Protein AF-A0A4E0RUC5-F1 (afdb_monomer)

Foldseek 3Di:
DDDDDDDPDQDQDQDPPVDDDDFRKGWGDDCPDPAATEIEHEFQDLVVLVVVVVCCVVVVHVFYAYELAAPVSLVVCQVRHPGHHQEYEYADWLQANVVVRCVVCVVVNHAYEHPPLVVDPPAVVVCVVVVADSLLRGLLLQVVVRHHYDDDDPDPVVVVRNVPNPPDHDDPVRSVCSNPVHNSDDPPQVVVCPPPPRRRPVDPD

InterPro domains:
  IPR018170 Aldo/keto reductase, conserved site [PS00062] (52-69)
  IPR018170 Aldo/keto reductase, conserved site [PS00063] (150-165)
  IPR020471 Aldo-keto reductase [PR00069] (52-69)
  IPR020471 Aldo-keto reductase [PR00069] (86-115)
  IPR020471 Aldo-keto reductase [PTHR43827] (50-187)
  IPR023210 NADP-dependent oxidoreductase domain [PF00248] (48-120)
  IPR023210 NADP-dependent oxidoreductase domain [PF00248] (125-178)
  IPR036812 NAD(P)-dependent oxidoreductase domain superfamily [G3DSA:3.20.20.100] (25-204)
  IPR036812 NAD(P)-dependent oxidoreductase domain superfamily [SSF51430] (46-196)

Sequence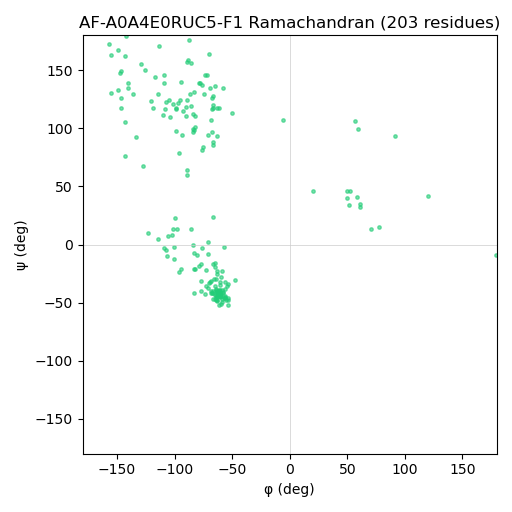 (205 aa):
MRFFHTHMIFLCCYIFLQTVVRFLIHFFAGLVNRLAFVLLLSAPSLFGVQAMESLVDKGLVKAIGLSNFNRRQIEEIWRHSRIKPTNLQIEVHANFPNAELVDFAQSLGMSVTAYAPLGSPGGFRIADAHGKTPAQTLLRYLLQRNLIVVPKSSHEERIVENSKIFDFELTTEEMHLLNVCGLNERQFKFEKFKTHPEYPFNEPF

Solvent-accessible surface area (backbone atoms only — not comparable to full-atom values): 12331 Å² total; per-residue (Å²): 144,80,89,76,84,78,77,85,76,86,57,80,41,77,65,81,67,93,69,80,76,102,63,75,53,49,41,49,71,57,84,75,67,93,84,49,39,39,45,24,44,56,65,92,44,73,67,57,51,55,53,54,48,52,35,39,76,72,66,76,28,74,45,40,24,37,30,63,67,23,50,70,52,46,53,56,50,57,74,72,42,90,71,67,60,49,35,39,38,38,74,27,23,54,35,22,63,51,56,70,47,50,54,51,41,45,73,74,67,23,46,40,33,22,37,63,30,71,76,53,87,82,32,57,79,62,7,62,78,70,78,48,50,38,64,32,45,42,51,34,54,42,43,76,68,72,33,45,78,57,78,87,70,92,50,65,71,59,50,59,50,61,66,69,44,80,87,67,82,81,50,73,65,55,52,50,48,42,67,67,71,28,80,68,54,78,84,86,71,63,70,93,45,65,85,43,93,80,40,43,81,82,50,99,68

Secondary structure (DSSP, 8-state):
------------B----SSS----EEEEE--SSS--EEEEE-S--HHHHHHHHHHHHTTS-SEEEEES--HHHHHHHHHH-SS---EEEEE-BTTB--HHHHHHHHHTT-EEEEESTT--STTHHHHHHHT--HHHHHHHHHHHTTEEE----S-HHHHHHHH--SS----HHHHHHHHHSS----S---GGGTTSTT-GGGS--

Mean predicted aligned error: 9.62 Å

Organism: Fasciola hepatica (NCBI:txid6192)

pLDDT: mean 77.61, std 24.14, range [22.91, 98.12]

Structure (mmCIF, N/CA/C/O backbone):
data_AF-A0A4E0RUC5-F1
#
_entry.id   AF-A0A4E0RUC5-F1
#
loop_
_atom_site.group_PDB
_atom_site.id
_atom_site.type_symbol
_atom_site.label_atom_id
_atom_site.label_alt_id
_atom_site.label_comp_id
_atom_site.label_asym_id
_atom_site.label_entity_id
_atom_site.label_seq_id
_atom_site.pdbx_PDB_ins_code
_atom_site.Cartn_x
_atom_site.Cartn_y
_atom_site.Cartn_z
_atom_site.occupancy
_atom_site.B_iso_or_equiv
_atom_site.auth_seq_id
_atom_site.auth_comp_id
_atom_site.auth_asym_id
_atom_site.auth_atom_id
_atom_site.pdbx_PDB_model_num
ATOM 1 N N . MET A 1 1 ? -20.661 -35.508 -2.399 1.00 29.09 1 MET A N 1
ATOM 2 C CA . MET A 1 1 ? -20.874 -34.311 -1.559 1.00 29.09 1 MET A CA 1
ATOM 3 C C . MET A 1 1 ? -19.800 -34.290 -0.469 1.00 29.09 1 MET A C 1
ATOM 5 O O . MET A 1 1 ? -19.973 -34.916 0.565 1.00 29.09 1 MET A O 1
ATOM 9 N N . ARG A 1 2 ? -18.631 -33.693 -0.735 1.00 22.91 2 ARG A N 1
ATOM 10 C CA . ARG A 1 2 ? -17.584 -33.432 0.270 1.00 22.91 2 ARG A CA 1
ATOM 11 C C . ARG A 1 2 ? -16.954 -32.082 -0.064 1.00 22.91 2 ARG A C 1
ATOM 13 O O . ARG A 1 2 ? -16.261 -31.958 -1.068 1.00 22.91 2 ARG A O 1
ATOM 20 N N . PHE A 1 3 ? -17.297 -31.083 0.742 1.00 25.12 3 PHE A N 1
ATOM 21 C CA . PHE A 1 3 ? -16.680 -29.762 0.763 1.00 25.12 3 PHE A CA 1
ATOM 22 C C . PHE A 1 3 ? -15.237 -29.916 1.255 1.00 25.12 3 PHE A C 1
ATOM 24 O O . PHE A 1 3 ? -15.025 -30.352 2.383 1.00 25.12 3 PHE A O 1
ATOM 31 N N . PHE A 1 4 ? -14.252 -29.582 0.422 1.00 25.08 4 PHE A N 1
ATOM 32 C CA . PHE A 1 4 ? -12.883 -29.376 0.888 1.00 25.08 4 PHE A CA 1
ATOM 33 C C . PHE A 1 4 ? -12.718 -27.903 1.259 1.00 25.08 4 PHE A C 1
ATOM 35 O O . PHE A 1 4 ? -12.889 -27.019 0.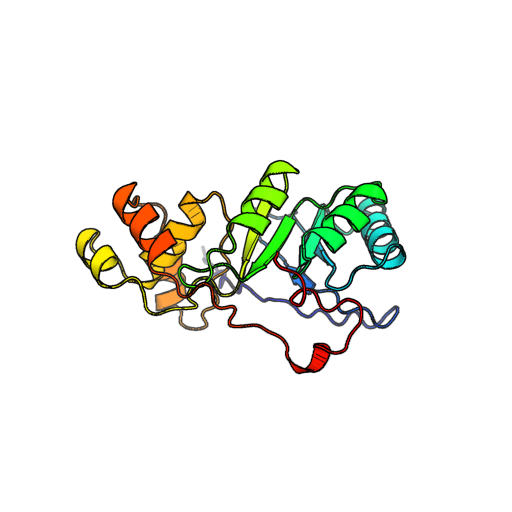423 1.00 25.08 4 PHE A O 1
ATOM 42 N N . HIS A 1 5 ? -12.425 -27.672 2.539 1.00 25.28 5 HIS A N 1
ATOM 43 C CA . HIS A 1 5 ? -11.916 -26.421 3.086 1.00 25.28 5 HIS A CA 1
ATOM 44 C C . HIS A 1 5 ? -10.717 -25.927 2.269 1.00 25.28 5 HIS A C 1
ATOM 46 O O . HIS A 1 5 ? -9.642 -26.526 2.296 1.00 25.28 5 HIS A O 1
ATOM 52 N N . THR A 1 6 ? -10.882 -24.806 1.576 1.00 25.09 6 THR A N 1
ATOM 53 C CA . THR A 1 6 ? -9.764 -24.029 1.044 1.00 25.09 6 THR A CA 1
ATOM 54 C C . THR A 1 6 ? -9.265 -23.128 2.170 1.00 25.09 6 THR A C 1
ATOM 56 O O . THR A 1 6 ? -9.832 -22.069 2.430 1.00 25.09 6 THR A O 1
ATOM 59 N N . HIS A 1 7 ? -8.224 -23.560 2.880 1.00 27.52 7 HIS A N 1
ATOM 60 C CA . HIS A 1 7 ? -7.486 -22.680 3.780 1.00 27.52 7 HIS A CA 1
ATOM 61 C C . HIS A 1 7 ? -6.865 -21.543 2.962 1.00 27.52 7 HIS A C 1
ATOM 63 O O . HIS A 1 7 ? -6.056 -21.765 2.060 1.00 27.52 7 HIS A O 1
ATOM 69 N N . MET A 1 8 ? -7.288 -20.318 3.260 1.00 26.69 8 MET A N 1
ATOM 70 C CA . MET A 1 8 ? -6.814 -19.094 2.628 1.00 26.69 8 MET A CA 1
ATOM 71 C C . MET A 1 8 ? -5.426 -18.751 3.188 1.00 26.69 8 MET A C 1
ATOM 73 O O . MET A 1 8 ? -5.282 -17.966 4.121 1.00 26.69 8 MET A O 1
ATOM 77 N N . ILE A 1 9 ? -4.392 -19.405 2.658 1.00 24.53 9 ILE A N 1
ATOM 78 C CA . ILE A 1 9 ? -2.995 -19.111 2.981 1.00 24.53 9 ILE A CA 1
ATOM 79 C C . ILE A 1 9 ? -2.550 -17.950 2.082 1.00 24.53 9 ILE A C 1
ATOM 81 O O . ILE A 1 9 ? -2.191 -18.155 0.925 1.00 24.53 9 ILE A O 1
ATOM 85 N N . PHE A 1 10 ? -2.548 -16.724 2.610 1.00 33.12 10 PHE A N 1
ATOM 86 C CA . PHE A 1 10 ? -1.785 -15.621 2.020 1.00 33.12 10 PHE A CA 1
ATOM 87 C C . PHE A 1 10 ? -0.305 -15.831 2.351 1.00 33.12 10 PHE A C 1
ATOM 89 O O . PHE A 1 10 ? 0.215 -15.327 3.347 1.00 33.12 10 PHE A O 1
ATOM 96 N N . LEU A 1 11 ? 0.370 -16.647 1.541 1.00 26.20 11 LEU A N 1
ATOM 97 C CA . LEU A 1 11 ? 1.811 -16.834 1.637 1.00 26.20 11 LEU A CA 1
ATOM 98 C C . LEU A 1 11 ? 2.486 -15.700 0.858 1.00 26.20 11 LEU A C 1
ATOM 100 O O . LEU A 1 11 ? 2.400 -15.645 -0.367 1.00 26.20 11 LEU A O 1
ATOM 104 N N . CYS A 1 12 ? 3.181 -14.804 1.564 1.00 28.72 12 CYS A N 1
ATOM 105 C CA . CYS A 1 12 ? 4.270 -14.042 0.957 1.00 28.72 12 CYS A CA 1
ATOM 106 C C . CYS A 1 12 ? 5.330 -15.076 0.561 1.00 28.72 12 CYS A C 1
ATOM 108 O O . CYS A 1 12 ? 6.094 -15.564 1.395 1.00 28.72 12 CYS A O 1
ATOM 110 N N . CYS A 1 13 ? 5.261 -15.542 -0.681 1.00 25.30 13 CYS A N 1
ATOM 111 C CA . CYS A 1 13 ? 6.083 -16.638 -1.147 1.00 25.30 13 CYS A CA 1
ATOM 112 C C . CYS A 1 13 ? 7.436 -16.047 -1.551 1.00 25.30 13 CYS A C 1
ATOM 114 O O . CYS A 1 13 ? 7.593 -15.526 -2.651 1.00 25.30 13 CYS A O 1
ATOM 116 N N . TYR A 1 14 ? 8.430 -16.130 -0.667 1.00 28.48 14 TYR A N 1
ATOM 117 C CA . TYR A 1 14 ? 9.831 -16.075 -1.081 1.00 28.48 14 TYR A CA 1
ATOM 118 C C . TYR A 1 14 ? 10.114 -17.340 -1.897 1.00 28.48 14 TYR A C 1
ATOM 120 O O . TYR A 1 14 ? 10.529 -18.364 -1.358 1.00 28.48 14 TYR A O 1
ATOM 128 N N . ILE A 1 15 ? 9.830 -17.313 -3.199 1.00 29.95 15 ILE A N 1
ATOM 129 C CA . ILE A 1 15 ? 10.262 -18.387 -4.090 1.00 29.95 15 ILE A CA 1
ATOM 130 C C . ILE A 1 15 ? 11.718 -18.096 -4.455 1.00 29.95 15 ILE A C 1
ATOM 132 O O . ILE A 1 15 ? 12.005 -17.270 -5.317 1.00 29.95 15 ILE A O 1
ATOM 136 N N . PHE A 1 16 ? 12.645 -18.793 -3.797 1.00 22.95 16 PHE A N 1
ATOM 137 C CA . PHE A 1 16 ? 13.996 -18.990 -4.319 1.00 22.95 16 PHE A CA 1
ATOM 138 C C . PHE A 1 16 ? 13.876 -19.866 -5.577 1.00 22.95 16 PHE A C 1
ATOM 140 O O . PHE A 1 16 ? 13.911 -21.093 -5.502 1.00 22.95 16 PHE A O 1
ATOM 147 N N . LEU A 1 17 ? 13.679 -19.254 -6.747 1.00 26.31 17 LEU A N 1
ATOM 148 C CA . LEU A 1 17 ? 13.854 -19.957 -8.016 1.00 26.31 17 LEU A CA 1
ATOM 149 C C . LEU A 1 17 ? 15.354 -20.247 -8.161 1.00 26.31 17 LEU A C 1
ATOM 151 O O . LEU A 1 17 ? 16.160 -19.346 -8.372 1.00 26.31 17 LEU A O 1
ATOM 155 N N . GLN A 1 18 ? 15.730 -21.517 -7.991 1.00 24.88 18 GLN A N 1
ATOM 156 C CA . GLN A 1 18 ? 17.105 -22.038 -8.032 1.00 24.88 18 GLN A CA 1
ATOM 157 C C . GLN A 1 18 ? 17.777 -21.962 -9.416 1.00 24.88 18 GLN A C 1
ATOM 159 O O . GLN A 1 18 ? 18.718 -22.696 -9.712 1.00 24.88 18 GLN A O 1
ATOM 164 N N . THR A 1 19 ? 17.348 -21.071 -10.300 1.00 26.80 19 THR A N 1
ATOM 165 C CA . THR A 1 19 ? 18.017 -20.899 -11.584 1.00 26.80 19 THR A CA 1
ATOM 166 C C . THR A 1 19 ? 17.934 -19.438 -11.991 1.00 26.80 19 THR A C 1
ATOM 168 O O . THR A 1 19 ? 16.853 -18.915 -12.230 1.00 26.80 19 THR A O 1
ATOM 171 N N . VAL A 1 20 ? 19.118 -18.826 -12.101 1.00 24.27 20 VAL A N 1
ATOM 172 C CA . VAL A 1 20 ? 19.410 -17.473 -12.603 1.00 24.27 20 VAL A CA 1
ATOM 173 C C . VAL A 1 20 ? 19.423 -16.354 -11.539 1.00 24.27 20 VAL A C 1
ATOM 175 O O . VAL A 1 20 ? 18.430 -15.706 -11.250 1.00 24.27 20 VAL A O 1
ATOM 178 N N . VAL A 1 21 ? 20.640 -16.104 -11.033 1.00 23.94 21 VAL A N 1
ATOM 179 C CA . VAL A 1 21 ? 21.205 -14.795 -10.635 1.00 23.94 21 VAL A CA 1
ATOM 180 C C . VAL A 1 21 ? 20.457 -13.998 -9.551 1.00 23.94 21 VAL A C 1
ATOM 182 O O . VAL A 1 21 ? 19.532 -13.256 -9.833 1.00 23.94 21 VAL A O 1
ATOM 185 N N . ARG A 1 22 ? 20.965 -14.091 -8.312 1.00 23.31 22 ARG A N 1
ATOM 186 C CA . ARG A 1 22 ? 21.140 -13.043 -7.271 1.00 23.31 22 ARG A CA 1
ATOM 187 C C . ARG A 1 22 ? 20.314 -11.730 -7.352 1.00 23.31 22 ARG A C 1
ATOM 189 O O . ARG A 1 22 ? 20.858 -10.663 -7.095 1.00 23.31 22 ARG A O 1
ATOM 196 N N . PHE A 1 23 ? 19.011 -11.795 -7.609 1.00 28.95 23 PHE A N 1
ATOM 197 C CA . PHE A 1 23 ? 18.069 -10.687 -7.441 1.00 28.95 23 PHE A CA 1
ATOM 198 C C . PHE A 1 23 ? 16.983 -11.110 -6.446 1.00 28.95 23 PHE A C 1
ATOM 200 O O . PHE A 1 23 ? 16.331 -12.137 -6.619 1.00 28.95 23 PHE A O 1
ATOM 207 N N . LEU A 1 24 ? 16.815 -10.335 -5.371 1.00 29.97 24 LEU A N 1
ATOM 208 C CA . LEU A 1 24 ? 15.695 -10.479 -4.438 1.00 29.97 24 LEU A CA 1
ATOM 209 C C . LEU A 1 24 ? 14.412 -10.081 -5.179 1.00 29.97 24 LEU A C 1
ATOM 211 O O . LEU A 1 24 ? 14.113 -8.901 -5.333 1.00 29.97 24 LEU A O 1
ATOM 215 N N . ILE A 1 25 ? 13.696 -11.080 -5.687 1.00 38.06 25 ILE A N 1
ATOM 216 C CA . ILE A 1 25 ? 12.386 -10.937 -6.318 1.00 38.06 25 ILE A CA 1
ATOM 217 C C . ILE A 1 25 ? 11.340 -11.300 -5.261 1.00 38.06 25 ILE A C 1
ATOM 219 O O . ILE A 1 25 ? 11.318 -12.433 -4.778 1.00 38.06 25 ILE A O 1
ATOM 223 N N . HIS A 1 26 ? 10.478 -10.352 -4.891 1.00 44.31 26 HIS A N 1
ATOM 224 C CA . HIS A 1 26 ? 9.313 -10.650 -4.058 1.00 44.31 26 HIS A CA 1
ATOM 225 C C . HIS A 1 26 ? 8.167 -11.110 -4.965 1.00 44.31 26 HIS A C 1
ATOM 227 O O . HIS A 1 26 ? 7.705 -10.371 -5.834 1.00 44.31 26 HIS A O 1
ATOM 233 N N . PHE A 1 27 ? 7.690 -12.340 -4.776 1.00 33.78 27 PHE A N 1
ATOM 234 C CA . PHE A 1 27 ? 6.478 -12.814 -5.439 1.00 33.78 27 PHE A CA 1
ATOM 235 C C . PHE A 1 27 ? 5.261 -12.496 -4.570 1.00 33.78 27 PHE A C 1
ATOM 237 O O . PHE A 1 27 ? 5.172 -12.944 -3.425 1.00 33.78 27 PHE A O 1
ATOM 244 N N . PHE A 1 28 ? 4.291 -11.776 -5.137 1.00 36.62 28 PHE A N 1
ATOM 245 C CA . PHE A 1 28 ? 2.961 -11.648 -4.554 1.00 36.62 28 PHE A CA 1
ATOM 246 C C . PHE A 1 28 ? 1.951 -12.414 -5.418 1.00 36.62 28 PHE A C 1
ATOM 248 O O . PHE A 1 28 ? 1.672 -12.043 -6.557 1.00 36.62 28 PHE A O 1
ATOM 255 N N . ALA A 1 29 ? 1.408 -13.510 -4.885 1.00 36.50 29 ALA A N 1
ATOM 256 C CA . ALA A 1 29 ? 0.323 -14.259 -5.512 1.00 36.50 29 ALA A CA 1
ATOM 257 C C . ALA A 1 29 ? -1.009 -13.851 -4.862 1.00 36.50 29 ALA A C 1
ATOM 259 O O . ALA A 1 29 ? -1.363 -14.342 -3.792 1.00 36.50 29 ALA A O 1
ATOM 260 N N . GLY A 1 30 ? -1.744 -12.933 -5.495 1.00 33.53 30 GLY A N 1
ATOM 261 C CA . GLY A 1 30 ? -3.114 -12.594 -5.105 1.00 33.53 30 GLY A CA 1
ATOM 262 C C . GLY A 1 30 ? -4.110 -13.478 -5.852 1.00 33.53 30 GLY A C 1
ATOM 263 O O . GLY A 1 30 ? -4.271 -13.337 -7.060 1.00 33.53 30 GLY A O 1
ATOM 264 N N . LEU A 1 31 ? -4.783 -14.401 -5.159 1.00 31.62 31 LEU A N 1
ATOM 265 C CA . LEU A 1 31 ? -5.759 -15.307 -5.776 1.00 31.62 31 LEU A CA 1
ATOM 266 C C . LEU A 1 31 ? -7.169 -14.692 -5.772 1.00 31.62 31 LEU A C 1
ATOM 268 O O . LEU A 1 31 ? -8.078 -15.214 -5.137 1.00 31.62 31 LEU A O 1
ATOM 272 N N . VAL A 1 32 ? -7.367 -13.583 -6.487 1.00 29.62 32 VAL A N 1
ATOM 273 C CA . VAL A 1 32 ? -8.721 -13.138 -6.856 1.00 29.62 32 VAL A CA 1
ATOM 274 C C . VAL A 1 32 ? -9.001 -13.704 -8.238 1.00 29.62 32 VAL A C 1
ATOM 276 O O . VAL A 1 32 ? -8.587 -13.122 -9.230 1.00 29.62 32 VAL A O 1
ATOM 279 N N . ASN A 1 33 ? -9.651 -14.873 -8.273 1.00 26.67 33 ASN A N 1
ATOM 280 C CA . ASN A 1 33 ? -9.951 -15.666 -9.470 1.00 26.67 33 ASN A CA 1
ATOM 281 C C . ASN A 1 33 ? -8.703 -16.034 -10.285 1.00 26.67 33 ASN A C 1
ATOM 283 O O . ASN A 1 33 ? -8.131 -15.197 -10.966 1.00 26.67 33 ASN A O 1
ATOM 287 N N . ARG A 1 34 ? -8.288 -17.310 -10.210 1.00 31.28 34 ARG A N 1
ATOM 288 C CA . ARG A 1 34 ? -7.303 -17.975 -11.094 1.00 31.28 34 ARG A CA 1
ATOM 289 C C . ARG A 1 34 ? -6.853 -17.085 -12.277 1.00 31.28 34 ARG A C 1
ATOM 291 O O . ARG A 1 34 ? -7.645 -16.951 -13.202 1.00 31.28 34 ARG A O 1
ATOM 298 N N . LEU A 1 35 ? -5.608 -16.565 -12.245 1.00 31.19 35 LEU A N 1
ATOM 299 C CA . LEU A 1 35 ? -4.839 -15.905 -13.341 1.00 31.19 35 LEU A CA 1
ATOM 300 C C . LEU A 1 35 ? -4.379 -14.435 -13.133 1.00 31.19 35 LEU A C 1
ATOM 302 O O . LEU A 1 35 ? -4.353 -13.680 -14.101 1.00 31.19 35 LEU A O 1
ATOM 306 N N . ALA A 1 36 ? -3.892 -14.019 -11.958 1.00 36.16 36 ALA A N 1
ATOM 307 C CA . ALA A 1 36 ? -3.135 -12.758 -11.851 1.00 36.16 36 ALA A CA 1
ATOM 308 C C . ALA A 1 36 ? -1.841 -12.928 -11.034 1.00 36.16 36 ALA A C 1
ATOM 310 O O . ALA A 1 36 ? -1.831 -12.811 -9.813 1.00 36.16 36 ALA A O 1
ATOM 311 N N . PHE A 1 37 ? -0.734 -13.224 -11.723 1.00 53.59 37 PHE A N 1
ATOM 312 C CA . PHE A 1 37 ? 0.612 -13.188 -11.143 1.00 53.59 37 PHE A CA 1
ATOM 313 C C . PHE A 1 37 ? 1.217 -11.806 -11.399 1.00 53.59 37 PHE A C 1
ATOM 315 O O . PHE A 1 37 ? 1.435 -11.448 -12.562 1.00 53.59 37 PHE A O 1
ATOM 322 N N . VAL A 1 38 ? 1.464 -11.051 -10.324 1.00 51.09 38 VAL A N 1
ATOM 323 C CA . VAL A 1 38 ? 2.211 -9.787 -10.351 1.00 51.09 38 VAL A CA 1
ATOM 324 C C . VAL A 1 38 ? 3.599 -10.052 -9.783 1.00 51.09 38 VAL A C 1
ATOM 326 O O . VAL A 1 38 ? 3.738 -10.556 -8.667 1.00 51.09 38 VAL A O 1
ATOM 329 N N . LEU A 1 39 ? 4.630 -9.724 -10.555 1.00 61.09 39 LEU A N 1
ATOM 330 C CA . LEU A 1 39 ? 6.018 -9.862 -10.125 1.00 61.09 39 LEU A CA 1
ATOM 331 C C . LEU A 1 39 ? 6.534 -8.541 -9.560 1.00 61.09 39 LEU A C 1
ATOM 333 O O . LEU A 1 39 ? 6.474 -7.543 -10.272 1.00 61.09 39 LEU A O 1
ATOM 337 N N . LEU A 1 40 ? 7.041 -8.524 -8.321 1.00 57.00 40 LEU A N 1
ATOM 338 C CA . LEU A 1 40 ? 7.534 -7.298 -7.691 1.00 57.00 40 LEU A CA 1
ATOM 339 C C . LEU A 1 40 ? 9.062 -7.222 -7.728 1.00 57.00 40 LEU A C 1
ATOM 341 O O . LEU A 1 40 ? 9.762 -8.060 -7.149 1.00 57.00 40 LEU A O 1
ATOM 345 N N . LEU A 1 41 ? 9.581 -6.164 -8.349 1.00 61.56 41 LEU A N 1
ATOM 346 C CA . LEU A 1 41 ? 10.993 -5.808 -8.240 1.00 61.56 41 LEU A CA 1
ATOM 347 C C . LEU A 1 41 ? 11.258 -5.161 -6.880 1.00 61.56 41 LEU A C 1
ATOM 349 O O . LEU A 1 41 ? 10.475 -4.324 -6.438 1.00 61.56 41 LEU A O 1
ATOM 353 N N . SER A 1 42 ? 12.361 -5.527 -6.225 1.00 61.31 42 SER A N 1
ATOM 354 C CA . SER A 1 42 ? 12.761 -4.965 -4.920 1.00 61.31 42 SER A CA 1
ATOM 355 C C . SER A 1 42 ? 14.066 -4.154 -4.962 1.00 61.31 42 SER A C 1
ATOM 357 O O . SER A 1 42 ? 14.543 -3.727 -3.917 1.00 61.31 42 SER A O 1
ATOM 359 N N . ALA A 1 43 ? 14.655 -3.951 -6.146 1.00 68.38 43 ALA A N 1
ATOM 360 C CA . ALA A 1 43 ? 15.833 -3.105 -6.341 1.00 68.38 43 ALA A CA 1
ATOM 361 C C . ALA A 1 43 ? 15.821 -2.464 -7.741 1.00 68.38 43 ALA A C 1
ATOM 363 O O . ALA A 1 43 ? 15.582 -3.178 -8.722 1.00 68.38 43 ALA A O 1
ATOM 364 N N . PRO A 1 44 ? 16.082 -1.153 -7.873 1.00 67.12 44 PRO A N 1
ATOM 365 C CA . PRO A 1 44 ? 16.043 -0.475 -9.163 1.00 67.12 44 PRO A CA 1
ATOM 366 C C . PRO A 1 44 ? 17.177 -0.981 -10.054 1.00 67.12 44 PRO A C 1
ATOM 368 O O . PRO A 1 44 ? 18.360 -0.853 -9.749 1.00 67.12 44 PRO A O 1
ATOM 371 N N . SER A 1 45 ? 16.805 -1.609 -11.164 1.00 77.88 45 SER A N 1
ATOM 372 C CA . SER A 1 45 ? 17.746 -2.018 -12.199 1.00 77.88 45 SER A CA 1
ATOM 373 C C . SER A 1 45 ? 17.019 -2.131 -13.531 1.00 77.88 45 SER A C 1
ATOM 375 O O . SER A 1 45 ? 15.984 -2.792 -13.634 1.00 77.88 45 SER A O 1
ATOM 377 N N . LEU A 1 46 ? 17.580 -1.510 -14.568 1.00 75.88 46 LEU A N 1
ATOM 378 C CA . LEU A 1 46 ? 17.035 -1.605 -15.925 1.00 75.88 46 LEU A CA 1
ATOM 379 C C . LEU A 1 46 ? 17.037 -3.056 -16.419 1.00 75.88 46 LEU A C 1
ATOM 381 O O . LEU A 1 46 ? 16.055 -3.518 -16.994 1.00 75.88 46 LEU A O 1
ATOM 385 N N . PHE A 1 47 ? 18.098 -3.801 -16.098 1.00 79.69 47 PHE A N 1
ATOM 386 C CA . PHE A 1 47 ? 18.174 -5.234 -16.369 1.00 79.69 47 PHE A CA 1
ATOM 387 C C . PHE A 1 47 ? 17.052 -6.017 -15.671 1.00 79.69 47 PHE A C 1
ATOM 389 O O . PHE A 1 47 ? 16.436 -6.887 -16.283 1.00 79.69 47 PHE A O 1
ATOM 396 N N . GLY A 1 48 ? 16.746 -5.689 -14.410 1.00 78.75 48 GLY A N 1
ATOM 397 C CA . GLY A 1 48 ? 15.662 -6.326 -13.668 1.00 78.75 48 GLY A CA 1
ATOM 398 C C . GLY A 1 48 ? 14.308 -6.111 -14.337 1.00 78.75 48 GLY A C 1
ATOM 399 O O . GLY A 1 48 ? 13.560 -7.066 -14.518 1.00 78.75 48 GLY A O 1
ATOM 400 N N . VAL A 1 49 ? 14.015 -4.888 -14.785 1.00 81.94 49 VAL A N 1
ATOM 401 C CA . VAL A 1 49 ? 12.768 -4.588 -15.507 1.00 81.94 49 VAL A CA 1
ATOM 402 C C . VAL A 1 49 ? 12.682 -5.356 -16.819 1.00 81.94 49 VAL A C 1
ATOM 404 O O . VAL A 1 49 ? 11.683 -6.028 -17.050 1.00 81.94 49 VAL A O 1
ATOM 407 N N . GLN A 1 50 ? 13.740 -5.353 -17.630 1.00 86.06 50 GLN A N 1
ATOM 408 C CA . GLN A 1 50 ? 13.779 -6.109 -18.888 1.00 86.06 50 GLN A CA 1
ATOM 409 C C . GLN A 1 50 ? 13.570 -7.615 -18.670 1.00 86.06 50 GLN A C 1
ATOM 411 O O . GLN A 1 50 ? 12.864 -8.273 -19.438 1.00 86.06 50 GLN A O 1
ATOM 416 N N . ALA A 1 51 ? 14.144 -8.170 -17.599 1.00 86.88 51 ALA A N 1
ATOM 417 C CA . ALA A 1 51 ? 13.930 -9.564 -17.233 1.00 86.88 51 ALA A CA 1
ATOM 418 C C . ALA A 1 51 ? 12.458 -9.839 -16.880 1.00 86.88 51 ALA A C 1
ATOM 420 O O . ALA A 1 51 ? 11.893 -10.820 -17.363 1.00 86.88 51 ALA A O 1
ATOM 421 N N . MET A 1 52 ? 11.813 -8.965 -16.098 1.00 83.44 52 MET A N 1
ATOM 422 C CA . MET A 1 52 ? 10.387 -9.094 -15.769 1.00 83.44 52 MET A CA 1
ATOM 423 C C . MET A 1 52 ? 9.489 -8.958 -17.002 1.00 83.44 52 MET A C 1
ATOM 425 O O . MET A 1 52 ? 8.528 -9.711 -17.148 1.00 83.44 52 MET A O 1
ATOM 429 N N . GLU A 1 53 ? 9.821 -8.053 -17.920 1.00 89.69 53 GLU A N 1
ATOM 430 C CA . GLU A 1 53 ? 9.115 -7.900 -19.192 1.00 89.69 53 GLU A CA 1
ATOM 431 C C . GLU A 1 53 ? 9.170 -9.172 -20.041 1.00 89.69 53 GLU A C 1
ATOM 433 O O . GLU A 1 53 ? 8.144 -9.614 -20.555 1.00 89.69 53 GLU A O 1
ATOM 438 N N . SER A 1 54 ? 10.331 -9.832 -20.106 1.00 88.62 54 SER A N 1
ATOM 439 C CA . SER A 1 54 ? 10.461 -11.119 -20.800 1.00 88.62 54 SER A CA 1
ATOM 440 C C . SER A 1 54 ? 9.564 -12.206 -20.194 1.00 88.62 54 SER A C 1
ATOM 442 O O . SER A 1 54 ? 9.080 -13.082 -20.913 1.00 88.62 54 SER A O 1
ATOM 444 N N . LEU A 1 55 ? 9.315 -12.171 -18.880 1.00 86.69 55 LEU A N 1
ATOM 445 C CA . LEU A 1 55 ? 8.398 -13.110 -18.229 1.00 86.69 55 LEU A CA 1
ATOM 446 C C . LEU A 1 55 ? 6.938 -12.847 -18.617 1.00 86.69 55 LEU A C 1
ATOM 448 O O . LEU A 1 55 ? 6.171 -13.807 -18.738 1.00 86.69 55 LEU A O 1
ATOM 452 N N . VAL A 1 56 ? 6.562 -11.584 -18.848 1.00 87.44 56 VAL A N 1
ATOM 453 C CA . VAL A 1 56 ? 5.245 -11.235 -19.403 1.00 87.44 56 VAL A CA 1
ATOM 454 C C . VAL A 1 56 ? 5.130 -11.730 -20.842 1.00 87.44 56 VAL A C 1
ATOM 456 O O . VAL A 1 56 ? 4.154 -12.400 -21.171 1.00 87.44 56 VAL A O 1
ATOM 459 N N . ASP A 1 57 ? 6.141 -11.481 -21.681 1.00 92.81 57 ASP A N 1
ATOM 460 C CA . ASP A 1 57 ? 6.131 -11.904 -23.090 1.00 92.81 57 ASP A CA 1
ATOM 461 C C . ASP A 1 57 ? 6.029 -13.435 -23.232 1.00 92.81 57 ASP A C 1
ATOM 463 O O . ASP A 1 57 ? 5.365 -13.946 -24.131 1.00 92.81 57 ASP A O 1
ATOM 467 N N . LYS A 1 58 ? 6.642 -14.183 -22.305 1.00 90.81 58 LYS A N 1
ATOM 468 C CA . LYS A 1 58 ? 6.544 -15.653 -22.220 1.00 90.81 58 LYS A CA 1
ATOM 469 C C . LYS A 1 58 ? 5.215 -16.148 -21.635 1.00 90.81 58 LYS A C 1
ATOM 471 O O . LYS A 1 58 ? 5.015 -17.355 -21.526 1.00 90.81 58 LYS A O 1
ATOM 476 N N . GLY A 1 59 ? 4.329 -15.247 -21.212 1.00 85.94 59 GLY A N 1
ATOM 477 C CA . GLY A 1 59 ? 3.042 -15.573 -20.597 1.00 85.94 59 GLY A CA 1
ATOM 478 C C . GLY A 1 59 ? 3.137 -16.175 -19.191 1.00 85.94 59 GLY A C 1
ATOM 479 O O . GLY A 1 59 ? 2.140 -16.704 -18.699 1.00 85.94 59 GLY A O 1
ATOM 480 N N . LEU A 1 60 ? 4.307 -16.104 -18.542 1.00 82.75 60 LEU A N 1
ATOM 481 C CA . LEU A 1 60 ? 4.545 -16.666 -17.204 1.00 82.75 60 LEU A CA 1
ATOM 482 C C . LEU A 1 60 ? 3.956 -15.788 -16.098 1.00 82.75 60 LEU A C 1
ATOM 484 O O . LEU A 1 60 ? 3.528 -16.292 -15.062 1.00 82.75 60 LEU A O 1
ATOM 488 N N . VAL A 1 61 ? 3.915 -14.477 -16.330 1.00 81.25 61 VAL A N 1
ATOM 489 C CA . VAL A 1 61 ? 3.256 -13.503 -15.457 1.00 81.25 61 VAL A CA 1
ATOM 490 C C . VAL A 1 61 ? 2.330 -12.622 -16.284 1.00 81.25 61 VAL A C 1
ATOM 492 O O . VAL A 1 61 ? 2.500 -12.483 -17.494 1.00 81.25 61 VAL A O 1
ATOM 495 N N . LYS A 1 62 ? 1.306 -12.056 -15.643 1.00 83.94 62 LYS A N 1
ATOM 496 C CA . LYS A 1 62 ? 0.321 -11.202 -16.328 1.00 83.94 62 LYS A CA 1
ATOM 497 C C . LYS A 1 62 ? 0.644 -9.721 -16.200 1.00 83.94 62 LYS A C 1
ATOM 499 O O . LYS A 1 62 ? 0.198 -8.940 -17.032 1.00 83.94 62 LYS A O 1
ATOM 504 N N . ALA A 1 63 ? 1.390 -9.350 -15.164 1.00 85.56 63 ALA A N 1
ATOM 505 C CA . ALA A 1 63 ? 1.706 -7.970 -14.852 1.00 85.56 63 ALA A CA 1
ATOM 506 C C . ALA A 1 63 ? 3.009 -7.860 -14.050 1.00 85.56 63 ALA A C 1
ATOM 508 O O . ALA A 1 63 ? 3.497 -8.829 -13.461 1.00 85.56 63 ALA A O 1
ATOM 509 N N . ILE A 1 64 ? 3.546 -6.645 -14.023 1.00 88.31 64 ILE A N 1
ATOM 510 C CA . ILE A 1 64 ? 4.776 -6.271 -13.325 1.00 88.31 64 ILE A CA 1
ATOM 511 C C . ILE A 1 64 ? 4.411 -5.255 -12.246 1.00 88.31 64 ILE A C 1
ATOM 513 O O . ILE A 1 64 ? 3.540 -4.412 -12.451 1.00 88.31 64 ILE A O 1
ATOM 517 N N . GLY A 1 65 ? 5.083 -5.304 -11.106 1.00 90.00 65 GLY A N 1
ATOM 518 C CA . GLY A 1 65 ? 4.976 -4.301 -10.060 1.00 90.00 65 GLY A CA 1
ATOM 519 C C . GLY A 1 65 ? 6.316 -4.028 -9.385 1.00 90.00 65 GLY A C 1
ATOM 520 O O . GLY A 1 65 ? 7.352 -4.603 -9.723 1.00 90.00 65 GLY A O 1
ATOM 521 N N . LEU A 1 66 ? 6.287 -3.114 -8.426 1.00 90.06 66 LEU A N 1
ATOM 522 C CA . LEU A 1 66 ? 7.439 -2.648 -7.661 1.00 90.06 66 LEU A CA 1
ATOM 523 C C . LEU A 1 66 ? 7.152 -2.811 -6.169 1.00 90.06 66 LEU A C 1
ATOM 525 O O . LEU A 1 66 ? 6.004 -2.716 -5.746 1.00 90.06 66 LEU A O 1
ATOM 529 N N . SER A 1 67 ? 8.182 -3.035 -5.358 1.00 90.44 67 SER A N 1
ATOM 530 C CA . SER A 1 67 ? 8.045 -3.106 -3.902 1.00 90.44 67 SER A CA 1
ATOM 531 C C . SER A 1 67 ? 9.161 -2.344 -3.214 1.00 90.44 67 SER A C 1
ATOM 533 O O . SER A 1 67 ? 10.329 -2.620 -3.475 1.00 90.44 67 SER A O 1
ATOM 535 N N . ASN A 1 68 ? 8.805 -1.461 -2.278 1.00 91.75 68 ASN A N 1
ATOM 536 C CA . ASN A 1 68 ? 9.749 -0.588 -1.564 1.00 91.75 68 ASN A CA 1
ATOM 537 C C . ASN A 1 68 ? 10.533 0.367 -2.477 1.00 91.75 68 ASN A C 1
ATOM 539 O O . ASN A 1 68 ? 11.698 0.636 -2.214 1.00 91.75 68 ASN A O 1
ATOM 543 N N . PHE A 1 69 ? 9.914 0.861 -3.549 1.00 92.44 69 PHE A N 1
ATOM 544 C CA . PHE A 1 69 ? 10.520 1.879 -4.407 1.00 92.44 69 PHE A CA 1
ATOM 545 C C . PHE A 1 69 ? 10.056 3.261 -3.958 1.00 92.44 69 PHE A C 1
ATOM 547 O O . PHE A 1 69 ? 8.880 3.426 -3.634 1.00 92.44 69 PHE A O 1
ATOM 554 N N . ASN A 1 70 ? 10.971 4.227 -3.969 1.00 94.31 70 ASN A N 1
ATOM 555 C CA . ASN A 1 70 ? 10.646 5.640 -3.782 1.00 94.31 70 ASN A CA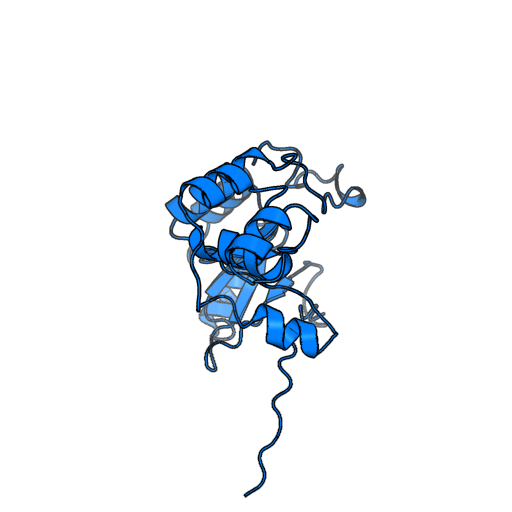 1
ATOM 556 C C . ASN A 1 70 ? 10.279 6.315 -5.112 1.00 94.31 70 ASN A C 1
ATOM 558 O O . ASN A 1 70 ? 10.394 5.704 -6.183 1.00 94.31 70 ASN A O 1
ATOM 562 N N . ARG A 1 71 ? 9.876 7.588 -5.068 1.00 95.69 71 ARG A N 1
ATOM 563 C CA . ARG A 1 71 ? 9.497 8.341 -6.270 1.00 95.69 71 ARG A CA 1
ATOM 564 C C . ARG A 1 71 ? 10.571 8.322 -7.358 1.00 95.69 71 ARG A C 1
ATOM 566 O O . ARG A 1 71 ? 10.258 7.981 -8.498 1.00 95.69 71 ARG A O 1
ATOM 573 N N . ARG A 1 72 ? 11.824 8.664 -7.030 1.00 95.31 72 ARG A N 1
ATOM 574 C CA . ARG A 1 72 ? 12.932 8.731 -8.004 1.00 95.31 72 ARG A CA 1
ATOM 575 C C . ARG A 1 72 ? 13.109 7.399 -8.727 1.00 95.31 72 ARG A C 1
ATOM 577 O O . ARG A 1 72 ? 13.231 7.361 -9.949 1.00 95.31 72 ARG A O 1
ATOM 584 N N . GLN A 1 73 ? 13.099 6.303 -7.975 1.00 93.00 73 GLN A N 1
ATOM 585 C CA . GLN A 1 73 ? 13.266 4.956 -8.513 1.00 93.00 73 GLN A CA 1
ATOM 586 C C . GLN A 1 73 ? 12.082 4.547 -9.396 1.00 93.00 73 GLN A C 1
ATOM 588 O O . GLN A 1 73 ? 12.287 3.936 -10.446 1.00 93.00 73 GLN A O 1
ATOM 593 N N . ILE A 1 74 ? 10.851 4.899 -9.008 1.00 94.06 74 ILE A N 1
ATOM 594 C CA . ILE A 1 74 ? 9.660 4.662 -9.834 1.00 94.06 74 ILE A CA 1
ATOM 595 C C . ILE A 1 74 ? 9.757 5.447 -11.140 1.00 94.06 74 ILE A C 1
ATOM 597 O O . ILE A 1 74 ? 9.557 4.854 -12.194 1.00 94.06 74 ILE A O 1
ATOM 601 N N . GLU A 1 75 ? 10.089 6.741 -11.102 1.00 94.94 75 GLU A N 1
ATOM 602 C CA . GLU A 1 75 ? 10.233 7.571 -12.307 1.00 94.94 75 GLU A CA 1
ATOM 603 C C . GLU A 1 75 ? 11.289 7.000 -13.263 1.00 94.94 75 G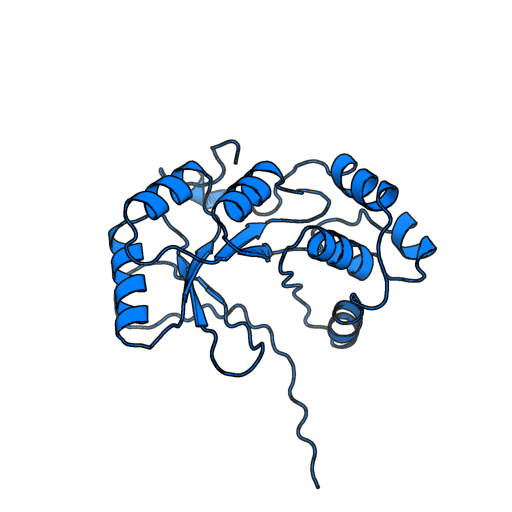LU A C 1
ATOM 605 O O . GLU A 1 75 ? 11.071 6.951 -14.476 1.00 94.94 75 GLU A O 1
ATOM 610 N N . GLU A 1 76 ? 12.407 6.517 -12.724 1.00 92.88 76 GLU A N 1
ATOM 611 C CA . GLU A 1 76 ? 13.480 5.913 -13.513 1.00 92.88 76 GLU A CA 1
ATOM 612 C C . GLU A 1 76 ? 13.024 4.630 -14.220 1.00 92.88 76 GLU A C 1
ATOM 614 O O . GLU A 1 76 ? 13.211 4.480 -15.433 1.00 92.88 76 GLU A O 1
ATOM 619 N N . ILE A 1 77 ? 12.354 3.724 -13.498 1.00 90.69 77 ILE A N 1
ATOM 620 C CA . ILE A 1 77 ? 11.755 2.525 -14.099 1.00 90.69 77 ILE A CA 1
ATOM 621 C C . ILE A 1 77 ? 10.657 2.907 -15.096 1.00 90.69 77 ILE A C 1
ATOM 623 O O . ILE A 1 77 ? 10.543 2.312 -16.172 1.00 90.69 77 ILE A O 1
ATOM 627 N N . TRP A 1 78 ? 9.847 3.907 -14.769 1.00 93.25 78 TRP A N 1
ATOM 628 C CA . TRP A 1 78 ? 8.749 4.357 -15.608 1.00 93.25 78 TRP A CA 1
ATOM 629 C C . TRP A 1 78 ? 9.248 4.870 -16.955 1.00 93.25 78 TRP A C 1
ATOM 631 O O . TRP A 1 78 ? 8.648 4.553 -17.976 1.00 93.25 78 TRP A O 1
ATOM 641 N N . ARG A 1 79 ? 10.363 5.605 -17.004 1.00 93.19 79 ARG A N 1
ATOM 642 C CA . ARG A 1 79 ? 10.937 6.109 -18.265 1.00 93.19 79 ARG A CA 1
ATOM 643 C C . ARG A 1 79 ? 11.411 4.994 -19.193 1.00 93.19 79 ARG A C 1
ATOM 645 O O . ARG A 1 79 ? 11.209 5.090 -20.399 1.00 93.19 79 ARG A O 1
ATOM 652 N N . HIS A 1 80 ? 11.995 3.938 -18.636 1.00 90.44 80 HIS A N 1
ATOM 653 C CA . HIS A 1 80 ? 12.684 2.909 -19.419 1.00 90.44 80 HIS A CA 1
ATOM 654 C C . HIS A 1 80 ? 11.871 1.631 -19.658 1.00 90.44 80 HIS A C 1
ATOM 656 O O . HIS A 1 80 ? 12.254 0.810 -20.488 1.00 90.44 80 HIS A O 1
ATOM 662 N N . SER A 1 81 ? 10.759 1.445 -18.949 1.00 91.00 81 SER A N 1
ATOM 663 C CA . SER A 1 81 ? 9.890 0.277 -19.116 1.00 91.00 81 SER A CA 1
ATOM 664 C C . SER A 1 81 ? 9.062 0.359 -20.401 1.00 91.00 81 SER A C 1
ATOM 666 O O . SER A 1 81 ? 8.356 1.344 -20.649 1.00 91.00 81 SER A O 1
ATOM 668 N N . ARG A 1 82 ? 9.088 -0.717 -21.190 1.00 95.25 82 ARG A N 1
ATOM 669 C CA . ARG A 1 82 ? 8.120 -0.988 -22.258 1.00 95.25 82 ARG A CA 1
ATOM 670 C C . ARG A 1 82 ? 6.779 -1.412 -21.662 1.00 95.25 82 ARG A C 1
ATOM 672 O O . ARG A 1 82 ? 5.744 -0.946 -22.129 1.00 95.25 82 ARG A O 1
ATOM 679 N N . ILE A 1 83 ? 6.787 -2.262 -20.632 1.00 92.25 83 ILE A N 1
ATOM 680 C CA . ILE A 1 83 ? 5.584 -2.672 -19.892 1.00 92.25 83 ILE A CA 1
ATOM 681 C C . ILE A 1 83 ? 5.571 -1.931 -18.558 1.00 92.25 83 ILE A C 1
ATOM 683 O O . ILE A 1 83 ? 6.389 -2.202 -17.679 1.00 92.25 83 ILE A O 1
ATOM 687 N N . LYS A 1 84 ? 4.641 -0.982 -18.407 1.00 94.19 84 LYS A N 1
ATOM 688 C CA . LYS A 1 84 ? 4.563 -0.157 -17.197 1.00 94.19 84 LYS A CA 1
ATOM 689 C C . LYS A 1 84 ? 4.223 -1.009 -15.969 1.00 94.19 84 LYS A C 1
ATOM 691 O O . LYS A 1 84 ? 3.324 -1.850 -16.057 1.00 94.19 84 LYS A O 1
ATOM 696 N N . PRO A 1 85 ? 4.897 -0.792 -14.825 1.00 91.19 85 PRO A N 1
ATOM 697 C CA . PRO A 1 85 ? 4.483 -1.403 -13.572 1.00 91.19 85 PRO A CA 1
ATOM 698 C C . PRO A 1 85 ? 3.045 -1.001 -13.225 1.00 91.19 85 PRO A C 1
ATOM 700 O O . PRO A 1 85 ? 2.691 0.170 -13.311 1.00 91.19 85 PRO A O 1
ATOM 703 N N . THR A 1 86 ? 2.217 -1.958 -12.815 1.00 92.38 86 THR A N 1
ATOM 704 C CA . THR A 1 86 ? 0.786 -1.746 -12.528 1.00 92.38 86 THR A CA 1
ATOM 705 C C . THR A 1 86 ? 0.470 -1.750 -11.032 1.00 92.38 86 THR A C 1
ATOM 707 O O . THR A 1 86 ? -0.658 -1.451 -10.628 1.00 92.38 86 THR A O 1
ATOM 710 N N . ASN A 1 87 ? 1.437 -2.131 -10.193 1.00 93.81 87 ASN A N 1
ATOM 711 C CA . ASN A 1 87 ? 1.282 -2.214 -8.745 1.00 93.81 87 ASN A CA 1
ATOM 712 C C . ASN A 1 87 ? 2.537 -1.732 -8.007 1.00 93.81 87 ASN A C 1
ATOM 714 O O . ASN A 1 87 ? 3.653 -2.054 -8.417 1.00 93.81 87 ASN A O 1
ATOM 718 N N . LEU A 1 88 ? 2.345 -0.990 -6.917 1.00 94.44 88 LEU A N 1
ATOM 719 C CA . LEU A 1 88 ? 3.383 -0.612 -5.961 1.00 94.44 88 LEU A CA 1
ATOM 720 C C . LEU A 1 88 ? 3.031 -1.179 -4.583 1.00 94.44 88 LEU A C 1
ATOM 722 O O . LEU A 1 88 ? 2.026 -0.791 -3.993 1.00 94.44 88 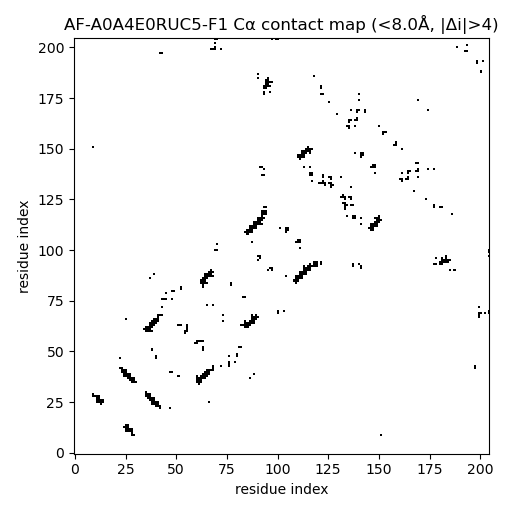LEU A O 1
ATOM 726 N N . GLN A 1 89 ? 3.865 -2.064 -4.046 1.00 94.31 89 GLN A N 1
ATOM 727 C CA . GLN A 1 89 ? 3.721 -2.588 -2.692 1.00 94.31 89 GLN A CA 1
ATOM 728 C C . GLN A 1 89 ? 4.649 -1.846 -1.719 1.00 94.31 89 GLN A C 1
ATOM 730 O O . GLN A 1 89 ? 5.875 -1.908 -1.832 1.00 94.31 89 GLN A O 1
ATOM 735 N N . ILE A 1 90 ? 4.072 -1.143 -0.749 1.00 93.44 90 ILE A N 1
ATOM 736 C CA . ILE A 1 90 ? 4.796 -0.290 0.206 1.00 93.44 90 ILE A CA 1
ATOM 737 C C . ILE A 1 90 ? 4.165 -0.366 1.597 1.00 93.44 90 ILE A C 1
ATOM 739 O O . ILE A 1 90 ? 3.025 -0.800 1.764 1.00 93.44 90 ILE A O 1
ATOM 743 N N . GLU A 1 91 ? 4.927 0.047 2.607 1.00 93.50 91 GLU A N 1
ATOM 744 C CA . GLU A 1 91 ? 4.418 0.192 3.966 1.00 93.50 91 GLU A CA 1
ATOM 745 C C . GLU A 1 91 ? 3.395 1.318 4.001 1.00 93.50 91 GLU A C 1
ATOM 747 O O . GLU A 1 91 ? 3.731 2.463 3.678 1.00 93.50 91 GLU A O 1
ATOM 752 N N . VAL A 1 92 ? 2.167 0.979 4.387 1.00 93.25 92 VAL A N 1
ATOM 753 C CA . VAL A 1 92 ? 1.106 1.953 4.628 1.00 93.25 92 VAL A CA 1
ATOM 754 C C . VAL A 1 92 ? 0.221 1.448 5.761 1.00 93.25 92 VAL A C 1
ATOM 756 O O . VAL A 1 92 ? -0.317 0.344 5.705 1.00 93.25 92 VAL A O 1
ATOM 759 N N . HIS A 1 93 ? 0.047 2.274 6.784 1.00 92.19 93 HIS A N 1
ATOM 760 C CA . HIS A 1 93 ? -0.892 2.065 7.888 1.00 92.19 93 HIS A CA 1
ATOM 761 C C . HIS A 1 93 ? -1.228 3.419 8.525 1.00 92.19 93 HIS A C 1
ATOM 763 O O . HIS A 1 93 ? -0.580 4.413 8.215 1.00 92.19 93 HIS A O 1
ATOM 769 N N . ALA A 1 94 ? -2.189 3.490 9.451 1.00 90.38 94 ALA A N 1
ATOM 770 C CA . ALA A 1 94 ? -2.605 4.770 10.051 1.00 90.38 94 ALA A CA 1
ATOM 771 C C . ALA A 1 94 ? -1.440 5.585 10.661 1.00 90.38 94 ALA A C 1
ATOM 773 O O . ALA A 1 94 ? -1.411 6.802 10.560 1.00 90.38 94 ALA A O 1
ATOM 774 N N . ASN A 1 95 ? -0.419 4.925 11.229 1.00 89.69 95 ASN A N 1
ATOM 775 C CA . ASN A 1 95 ? 0.762 5.624 11.769 1.00 89.69 95 ASN A CA 1
ATOM 776 C C . ASN A 1 95 ? 1.781 6.114 10.728 1.00 89.69 95 ASN A 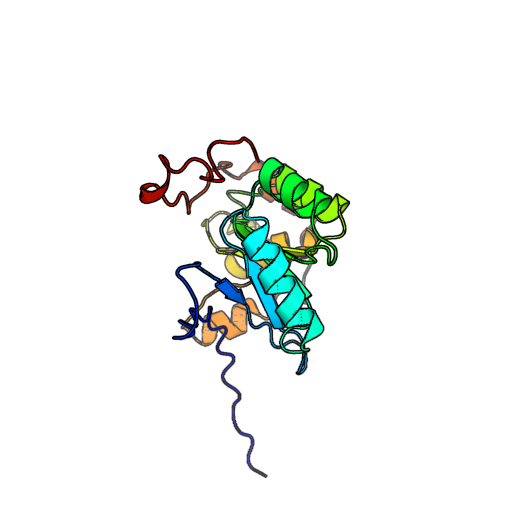C 1
ATOM 778 O O . ASN A 1 95 ? 2.653 6.911 11.058 1.00 89.69 95 ASN A O 1
ATOM 782 N N . PHE A 1 96 ? 1.701 5.596 9.506 1.00 92.25 96 PHE A N 1
ATOM 783 C CA . PHE A 1 96 ? 2.571 5.933 8.387 1.00 92.25 96 PHE A CA 1
ATOM 784 C C . PHE A 1 96 ? 1.706 5.938 7.119 1.00 92.25 96 PHE A C 1
ATOM 786 O O . PHE A 1 96 ? 1.707 4.967 6.354 1.00 92.25 96 PHE A O 1
ATOM 793 N N . PRO A 1 97 ? 0.889 6.994 6.924 1.00 92.00 97 PRO A N 1
ATOM 794 C CA . PRO A 1 97 ? -0.062 7.068 5.819 1.00 92.00 97 PRO A CA 1
ATOM 795 C C . PRO A 1 97 ? 0.605 7.070 4.446 1.00 92.00 97 PRO A C 1
ATOM 797 O O . PRO A 1 97 ? -0.062 6.727 3.468 1.00 92.00 97 PRO A O 1
ATOM 800 N N . ASN A 1 98 ? 1.881 7.471 4.381 1.00 93.88 98 ASN A N 1
ATOM 801 C CA . ASN A 1 98 ? 2.703 7.496 3.172 1.00 93.88 98 ASN A CA 1
ATOM 802 C C . ASN A 1 98 ? 1.988 8.194 1.993 1.00 93.88 98 ASN A C 1
ATOM 804 O O . ASN A 1 98 ? 1.992 7.705 0.865 1.00 93.88 98 ASN A O 1
ATOM 808 N N . ALA A 1 99 ? 1.281 9.292 2.298 1.00 94.00 99 ALA A N 1
ATOM 809 C CA . ALA A 1 99 ? 0.310 9.917 1.401 1.00 94.00 99 ALA A CA 1
ATOM 810 C C . ALA A 1 99 ? 0.948 10.384 0.086 1.00 94.00 99 ALA A C 1
ATOM 812 O O . ALA A 1 99 ? 0.441 10.053 -0.975 1.00 94.00 99 ALA A O 1
ATOM 813 N N . GLU A 1 100 ? 2.109 11.038 0.147 1.00 95.75 100 GLU A N 1
ATOM 814 C CA . GLU A 1 100 ? 2.779 11.587 -1.039 1.00 95.75 100 GLU A CA 1
ATOM 815 C C . GLU A 1 100 ? 3.164 10.507 -2.064 1.00 95.75 100 GLU A C 1
ATOM 817 O O . GLU A 1 100 ? 2.914 10.666 -3.260 1.00 95.75 100 GLU A O 1
ATOM 822 N N . LEU A 1 101 ? 3.719 9.375 -1.612 1.00 96.69 101 LEU A N 1
ATOM 823 C CA . LEU A 1 101 ? 4.079 8.267 -2.502 1.00 96.69 101 LEU A CA 1
ATOM 824 C C . LEU A 1 101 ? 2.845 7.537 -3.043 1.00 96.69 101 LEU A C 1
ATOM 826 O O . LEU A 1 101 ? 2.837 7.108 -4.198 1.00 96.69 101 LEU A O 1
ATOM 830 N N . VAL A 1 102 ? 1.809 7.392 -2.213 1.00 97.00 102 VAL A N 1
ATOM 831 C CA . VAL A 1 102 ? 0.525 6.799 -2.609 1.00 97.00 102 VAL A CA 1
ATOM 832 C C . VAL A 1 102 ? -0.122 7.630 -3.714 1.00 97.00 102 VAL A C 1
ATOM 834 O O . VAL A 1 102 ? -0.439 7.083 -4.770 1.00 97.00 102 VAL A O 1
ATOM 837 N N . ASP A 1 103 ? -0.256 8.937 -3.499 1.00 97.50 103 ASP A N 1
ATOM 838 C CA . ASP A 1 103 ? -0.877 9.863 -4.445 1.00 97.50 103 ASP A CA 1
ATOM 839 C C . ASP A 1 103 ? -0.075 9.913 -5.750 1.00 97.50 103 ASP A C 1
ATOM 841 O O . ASP A 1 103 ? -0.641 9.850 -6.843 1.00 97.50 103 ASP A O 1
ATOM 845 N N . PHE A 1 104 ? 1.259 9.934 -5.653 1.00 98.12 104 PHE A N 1
ATOM 846 C CA . PHE A 1 104 ? 2.137 9.850 -6.815 1.00 98.12 104 PHE A CA 1
ATOM 847 C C . PHE A 1 104 ? 1.920 8.555 -7.614 1.00 98.12 104 PHE A C 1
ATOM 849 O O . PHE A 1 104 ? 1.690 8.616 -8.823 1.00 98.12 104 PHE A O 1
ATOM 856 N N . ALA A 1 105 ? 1.936 7.387 -6.968 1.00 96.94 105 ALA A N 1
ATOM 857 C CA . ALA A 1 105 ? 1.734 6.110 -7.651 1.00 96.94 105 ALA A CA 1
ATOM 858 C C . ALA A 1 105 ? 0.340 6.016 -8.299 1.00 96.94 105 ALA A C 1
ATOM 860 O O . ALA A 1 105 ? 0.215 5.588 -9.449 1.00 96.94 105 ALA A O 1
ATOM 861 N N . GLN A 1 106 ? -0.702 6.478 -7.603 1.00 97.44 106 GLN A N 1
ATOM 862 C CA . GLN A 1 106 ? -2.064 6.531 -8.136 1.00 97.44 106 GLN A CA 1
ATOM 863 C C . GLN A 1 106 ? -2.182 7.504 -9.319 1.00 97.44 106 GLN A C 1
ATOM 865 O O . GLN A 1 106 ? -2.876 7.191 -10.286 1.00 97.44 106 GLN A O 1
ATOM 870 N N . SER A 1 107 ? -1.454 8.629 -9.311 1.00 97.81 107 SER A N 1
ATOM 871 C CA . SER A 1 107 ? -1.415 9.570 -10.443 1.00 97.81 107 SER A CA 1
ATOM 872 C C . SER A 1 107 ? -0.822 8.958 -11.721 1.00 97.81 107 SER A C 1
ATOM 874 O O . SER A 1 107 ? -1.179 9.362 -12.827 1.00 97.81 107 SER A O 1
ATOM 876 N N . LEU A 1 108 ? 0.032 7.936 -11.583 1.00 96.94 108 LEU A N 1
ATOM 877 C CA . LEU A 1 108 ? 0.562 7.141 -12.695 1.00 96.94 108 LEU A CA 1
ATOM 878 C C . LEU A 1 108 ? -0.382 6.001 -13.123 1.00 96.94 108 LEU A C 1
ATOM 880 O O . LEU A 1 108 ? -0.064 5.244 -14.039 1.00 96.94 108 LEU A O 1
ATOM 884 N N . GLY A 1 109 ? -1.533 5.848 -12.466 1.00 95.88 109 GLY A N 1
ATOM 885 C CA . GLY A 1 109 ? -2.468 4.745 -12.687 1.00 95.88 109 GLY A CA 1
ATOM 886 C C . GLY A 1 109 ? -2.034 3.422 -12.046 1.00 95.88 109 GLY A C 1
ATOM 887 O O . GLY A 1 109 ? -2.580 2.373 -12.390 1.00 95.88 109 GLY A O 1
ATOM 888 N N . MET A 1 110 ? -1.061 3.438 -11.128 1.00 94.56 110 MET A N 1
ATOM 889 C CA . MET A 1 110 ? -0.664 2.240 -10.389 1.00 94.56 110 MET A CA 1
ATOM 890 C C . MET A 1 110 ? -1.648 1.960 -9.252 1.00 94.56 110 MET A C 1
ATOM 892 O O . MET A 1 110 ? -2.043 2.852 -8.503 1.00 94.56 110 MET A O 1
ATOM 896 N N . SER A 1 111 ? -1.984 0.685 -9.065 1.00 94.12 111 SER A N 1
ATOM 897 C CA . SER A 1 111 ? -2.585 0.229 -7.810 1.00 94.12 111 SER A CA 1
ATOM 898 C C . SER A 1 111 ? -1.535 0.236 -6.697 1.00 94.12 111 SER A C 1
ATOM 900 O O . SER A 1 111 ? -0.367 -0.065 -6.944 1.00 94.12 111 SER A O 1
ATOM 902 N N . VAL A 1 112 ? -1.933 0.536 -5.462 1.00 94.62 112 VAL A N 1
ATOM 903 C CA . VAL A 1 112 ? -1.019 0.506 -4.314 1.00 94.62 112 VAL A CA 1
ATOM 904 C C . VAL A 1 112 ? -1.447 -0.585 -3.341 1.00 94.62 112 VAL A C 1
ATOM 906 O O . VAL A 1 112 ? -2.613 -0.662 -2.954 1.00 94.62 112 VAL A O 1
ATOM 909 N N . THR A 1 113 ? -0.505 -1.439 -2.947 1.00 93.50 113 THR A N 1
ATOM 910 C CA . THR A 1 113 ? -0.704 -2.500 -1.958 1.00 93.50 113 THR A CA 1
ATOM 911 C C . THR A 1 113 ? 0.007 -2.153 -0.655 1.00 93.50 113 THR A C 1
ATOM 913 O O . THR A 1 113 ? 1.231 -2.067 -0.602 1.00 93.50 113 THR A O 1
ATOM 916 N N . ALA A 1 114 ? -0.770 -1.994 0.411 1.00 92.94 114 ALA A N 1
ATOM 917 C CA . ALA A 1 114 ? -0.305 -1.707 1.756 1.00 92.94 114 ALA A CA 1
ATOM 918 C C . ALA A 1 114 ? 0.133 -2.994 2.473 1.00 92.94 114 ALA A C 1
ATOM 920 O O . ALA A 1 114 ? -0.708 -3.829 2.835 1.00 92.94 114 ALA A O 1
ATOM 921 N N . TYR A 1 115 ? 1.439 -3.152 2.709 1.00 90.81 115 TYR A N 1
ATOM 922 C CA . TYR A 1 115 ? 1.942 -4.168 3.637 1.00 90.81 115 TYR A CA 1
ATOM 923 C C . TYR A 1 115 ? 2.019 -3.622 5.068 1.00 90.81 115 TYR A C 1
ATOM 925 O O . TYR A 1 115 ? 2.065 -2.414 5.290 1.00 90.81 115 TYR A O 1
ATOM 933 N N . ALA A 1 116 ? 2.030 -4.543 6.040 1.00 87.94 116 ALA A N 1
ATOM 934 C CA . ALA A 1 116 ? 1.933 -4.242 7.472 1.00 87.94 116 ALA A CA 1
ATOM 935 C C . ALA A 1 116 ? 0.767 -3.292 7.844 1.00 87.94 116 ALA A C 1
ATOM 937 O O . ALA A 1 116 ? 0.943 -2.384 8.657 1.00 87.94 116 ALA A O 1
ATOM 938 N N . PRO A 1 117 ? -0.456 -3.524 7.323 1.00 85.94 117 PRO A N 1
ATOM 939 C CA . PRO A 1 117 ? -1.558 -2.565 7.443 1.00 85.94 117 PRO A CA 1
ATOM 940 C C . PRO A 1 117 ? -2.045 -2.327 8.885 1.00 85.94 117 PRO A C 1
ATOM 942 O O . PRO A 1 117 ? -2.736 -1.350 9.154 1.00 85.94 117 PRO A O 1
ATOM 945 N N . LEU A 1 118 ? -1.683 -3.211 9.821 1.00 86.50 118 LEU A N 1
ATOM 946 C CA . LEU A 1 118 ? -2.079 -3.162 11.233 1.00 86.50 118 LEU A CA 1
ATOM 947 C C . LEU A 1 118 ? -1.006 -2.541 12.149 1.00 86.50 118 LEU A C 1
ATOM 949 O O . LEU A 1 118 ? -1.087 -2.699 13.363 1.00 86.50 118 LEU A O 1
ATOM 953 N N . GLY A 1 119 ? 0.014 -1.879 11.589 1.00 65.81 119 GLY A N 1
ATOM 954 C CA . GLY A 1 119 ? 1.235 -1.443 12.283 1.00 65.81 119 GLY A CA 1
ATOM 955 C C . GLY A 1 119 ? 1.081 -0.530 13.513 1.00 65.81 119 GLY A C 1
ATOM 956 O O . GLY A 1 119 ? 2.082 -0.205 14.136 1.00 65.81 119 GLY A O 1
ATOM 957 N N . SER A 1 120 ? -0.112 -0.102 13.937 1.00 62.91 120 SER A N 1
ATOM 958 C CA . SER A 1 120 ? -0.257 0.716 15.152 1.00 62.91 120 SER A CA 1
ATOM 959 C C . SER A 1 120 ? -1.564 0.454 15.903 1.00 62.91 120 SER A C 1
ATOM 961 O O . SER A 1 120 ? -2.582 0.194 15.267 1.00 62.91 120 SER A O 1
ATOM 963 N N . PRO A 1 121 ? -1.572 0.573 17.245 1.00 58.16 121 PRO A N 1
ATOM 964 C CA . PRO A 1 121 ? -2.776 0.459 18.071 1.00 58.16 121 PRO A CA 1
ATOM 965 C C . PRO A 1 121 ? -3.756 1.650 17.938 1.00 58.16 121 PRO A C 1
ATOM 967 O O . PRO A 1 121 ? -4.775 1.690 18.622 1.00 58.16 121 PRO A O 1
ATOM 970 N N . GLY A 1 122 ? -3.487 2.641 17.082 1.00 55.81 122 GLY A N 1
ATOM 971 C CA . GLY A 1 122 ? -4.373 3.791 16.874 1.00 55.81 122 GLY A CA 1
ATOM 972 C C . GLY A 1 122 ? -5.662 3.419 16.136 1.00 55.81 122 GLY A C 1
ATOM 973 O O . GLY A 1 122 ? -5.684 3.394 14.915 1.00 55.81 122 GLY A O 1
ATOM 974 N N . GLY A 1 123 ? -6.741 3.126 16.863 1.00 60.56 123 GLY A N 1
ATOM 975 C CA . GLY A 1 123 ? -8.044 2.828 16.248 1.00 60.56 123 GLY A CA 1
ATOM 976 C C . GLY A 1 123 ? -9.184 2.500 17.212 1.00 60.56 123 GLY A C 1
ATOM 977 O O . GLY A 1 123 ? -10.331 2.434 16.782 1.00 60.56 123 GLY A O 1
ATOM 978 N N . PHE A 1 124 ? -8.901 2.331 18.509 1.00 67.44 124 PHE A N 1
ATOM 979 C CA . PHE A 1 124 ? -9.882 1.856 19.495 1.00 67.44 124 PHE A CA 1
ATOM 980 C C . PHE A 1 124 ? -11.170 2.686 19.548 1.00 67.44 124 PHE A C 1
ATOM 982 O O . PHE A 1 124 ? -12.255 2.131 19.454 1.00 67.44 124 PHE A O 1
ATOM 989 N N . ARG A 1 125 ? -11.063 4.019 19.609 1.00 76.62 125 ARG A N 1
ATOM 990 C CA . ARG A 1 125 ? -12.244 4.888 19.763 1.00 76.62 125 ARG A CA 1
ATOM 991 C C . ARG A 1 125 ? -13.164 4.900 18.541 1.00 76.62 125 ARG A C 1
ATOM 993 O O . ARG A 1 125 ? -14.364 5.078 18.697 1.00 76.62 125 ARG A O 1
ATOM 1000 N N . ILE A 1 126 ? -12.601 4.736 17.344 1.00 83.94 126 ILE A N 1
ATOM 1001 C CA . ILE A 1 126 ? -13.376 4.658 16.097 1.00 83.94 126 ILE A CA 1
ATOM 1002 C C . ILE A 1 126 ? -14.016 3.272 15.989 1.00 83.94 126 ILE A C 1
ATOM 1004 O O . ILE A 1 126 ? -15.170 3.144 15.607 1.00 83.94 126 ILE A O 1
ATOM 1008 N N . ALA A 1 127 ? -13.288 2.224 16.377 1.00 87.44 127 ALA A N 1
ATOM 1009 C CA . ALA A 1 127 ? -13.790 0.855 16.365 1.00 87.44 127 ALA A CA 1
ATOM 1010 C C . ALA A 1 127 ? -15.086 0.694 17.186 1.00 87.44 127 ALA A C 1
ATOM 1012 O O . ALA A 1 127 ? -16.054 0.120 16.684 1.00 87.44 127 ALA A O 1
ATOM 1013 N N . ASP A 1 128 ? -15.140 1.289 18.383 1.00 88.31 128 ASP A N 1
ATOM 1014 C CA . ASP A 1 128 ? -16.321 1.251 19.254 1.00 88.31 128 ASP A CA 1
ATOM 1015 C C . ASP A 1 128 ? -17.561 1.892 18.606 1.00 88.31 128 ASP A C 1
ATOM 1017 O O . ASP A 1 128 ? -18.663 1.358 18.726 1.00 88.31 128 ASP A O 1
ATOM 1021 N N . ALA A 1 129 ? -17.389 3.000 17.872 1.00 89.62 129 ALA A N 1
ATOM 1022 C CA . ALA A 1 129 ? -18.488 3.711 17.210 1.00 89.62 129 ALA A CA 1
ATOM 1023 C C . ALA A 1 129 ? -19.177 2.869 16.120 1.00 89.62 129 ALA A C 1
ATOM 1025 O O . ALA A 1 129 ? -20.377 3.013 15.892 1.00 89.62 129 ALA A O 1
ATOM 1026 N N . HIS A 1 130 ? -18.432 1.958 15.489 1.00 92.00 130 HIS A N 1
ATOM 1027 C CA . HIS A 1 130 ? -18.927 1.077 14.425 1.00 92.00 130 HIS A CA 1
ATOM 1028 C C . HIS A 1 130 ? -19.246 -0.345 14.908 1.00 92.00 130 HIS A C 1
ATOM 1030 O O . HIS A 1 130 ? -19.675 -1.181 14.113 1.00 92.00 130 HIS A O 1
ATOM 1036 N N . GLY A 1 131 ? -19.020 -0.655 16.192 1.00 93.31 131 GLY A N 1
ATOM 1037 C CA . GLY A 1 131 ? -19.119 -2.024 16.709 1.00 93.31 131 GLY A CA 1
ATOM 1038 C C . GLY A 1 131 ? -18.133 -2.984 16.029 1.00 93.31 131 GLY A C 1
ATOM 1039 O O . GLY A 1 131 ? -18.447 -4.156 15.806 1.00 93.31 131 GLY A O 1
ATOM 1040 N N . LYS A 1 132 ? -16.961 -2.472 15.640 1.00 94.19 132 LYS A N 1
ATOM 1041 C CA . LYS A 1 132 ? -15.904 -3.197 14.924 1.00 94.19 132 LYS A CA 1
ATOM 1042 C C . LYS A 1 132 ? -14.667 -3.344 15.795 1.00 94.19 132 LYS A C 1
ATOM 1044 O O . LYS A 1 132 ? -14.564 -2.751 16.863 1.00 94.19 132 LYS A O 1
ATOM 1049 N N . THR A 1 133 ? -13.709 -4.148 15.343 1.00 92.56 133 THR A N 1
ATOM 1050 C CA . THR A 1 133 ? -12.401 -4.229 15.999 1.00 92.56 133 THR A CA 1
ATOM 1051 C C . THR A 1 133 ? -11.458 -3.143 15.475 1.00 92.56 133 THR A C 1
ATOM 1053 O O . THR A 1 133 ? -11.596 -2.694 14.333 1.00 92.56 133 THR A O 1
ATOM 1056 N N . PRO A 1 134 ? -10.439 -2.738 16.256 1.00 92.06 134 PRO A N 1
ATOM 1057 C CA . PRO A 1 134 ? -9.428 -1.792 15.784 1.00 92.06 134 PRO A CA 1
ATOM 1058 C C . PRO A 1 134 ? -8.755 -2.242 14.481 1.00 92.06 134 PRO A C 1
ATOM 1060 O O . PRO A 1 134 ? -8.472 -1.418 13.616 1.00 92.06 134 PRO A O 1
ATOM 1063 N N . ALA A 1 135 ? -8.543 -3.551 14.306 1.00 91.88 135 ALA A N 1
ATOM 1064 C CA . ALA A 1 135 ? -7.967 -4.099 13.084 1.00 91.88 135 ALA A CA 1
ATOM 1065 C C . ALA A 1 135 ? -8.873 -3.861 11.868 1.00 91.88 135 ALA A C 1
ATOM 1067 O O . ALA A 1 135 ? -8.391 -3.423 10.825 1.00 91.88 135 ALA A O 1
ATOM 1068 N N . GLN A 1 136 ? -10.181 -4.084 12.007 1.00 94.25 136 GLN A N 1
ATOM 1069 C CA . GLN A 1 136 ? -11.148 -3.828 10.938 1.00 94.25 136 GLN A CA 1
ATOM 1070 C C . GLN A 1 136 ? -11.182 -2.350 10.549 1.00 94.25 136 GLN A C 1
ATOM 1072 O O . GLN A 1 136 ? -11.141 -2.042 9.360 1.00 94.25 136 GLN A O 1
ATOM 1077 N N . THR A 1 137 ? -11.178 -1.442 11.527 1.00 93.44 137 THR A N 1
ATOM 1078 C CA . THR A 1 137 ? -11.113 0.009 11.293 1.00 93.44 137 THR A CA 1
ATOM 1079 C C . THR A 1 137 ? -9.858 0.404 10.512 1.00 93.44 137 THR A C 1
ATOM 1081 O O . THR A 1 137 ? -9.946 1.127 9.523 1.00 93.44 137 THR A O 1
ATOM 1084 N N . LEU A 1 138 ? -8.689 -0.112 10.902 1.00 92.69 138 LEU A N 1
ATOM 1085 C CA . LEU A 1 138 ? -7.421 0.169 10.220 1.00 92.69 138 LEU A CA 1
ATOM 1086 C C . LEU A 1 138 ? -7.401 -0.346 8.776 1.00 92.69 138 LEU A C 1
ATOM 1088 O O . LEU A 1 138 ? -6.921 0.339 7.874 1.00 92.69 138 LEU A O 1
ATOM 1092 N N . LEU A 1 139 ? -7.942 -1.543 8.539 1.00 94.25 139 LEU A N 1
ATOM 1093 C CA . LEU A 1 139 ? -8.044 -2.105 7.193 1.00 94.25 139 LEU A CA 1
ATOM 1094 C C . LEU A 1 139 ? -9.046 -1.329 6.337 1.00 94.25 139 LEU A C 1
ATOM 1096 O O . LEU A 1 139 ? -8.761 -1.044 5.174 1.00 94.25 139 LEU A O 1
ATOM 1100 N N . ARG A 1 140 ? -10.188 -0.943 6.916 1.00 95.56 140 ARG A N 1
ATOM 1101 C CA . ARG A 1 140 ? -11.211 -0.146 6.234 1.00 95.56 140 ARG A CA 1
ATOM 1102 C C . ARG A 1 140 ? -10.684 1.226 5.828 1.00 95.56 140 ARG A C 1
ATOM 1104 O O . ARG A 1 140 ? -10.926 1.651 4.702 1.00 95.56 140 ARG A O 1
ATOM 1111 N N . TYR A 1 141 ? -9.912 1.870 6.699 1.00 94.56 141 TYR A N 1
ATOM 1112 C CA . TYR A 1 141 ? -9.229 3.128 6.406 1.00 94.56 141 TYR A CA 1
ATOM 1113 C C . TYR A 1 141 ? -8.365 3.040 5.140 1.00 94.56 141 TYR A C 1
ATOM 1115 O O . TYR A 1 141 ? -8.470 3.883 4.251 1.00 94.56 141 TYR A O 1
ATOM 1123 N N . LEU A 1 142 ? -7.552 1.990 5.010 1.00 95.19 142 LEU A N 1
ATOM 1124 C CA . LEU A 1 142 ? -6.711 1.799 3.826 1.00 95.19 142 LEU A CA 1
ATOM 1125 C C . LEU A 1 142 ? -7.544 1.486 2.575 1.00 95.19 142 LEU A C 1
ATOM 1127 O O . LEU A 1 142 ? -7.267 2.033 1.509 1.00 95.19 142 LEU A O 1
ATOM 1131 N N . LEU A 1 143 ? -8.596 0.670 2.702 1.00 95.88 143 LEU A N 1
ATOM 1132 C CA . LEU A 1 143 ? -9.513 0.388 1.593 1.00 95.88 143 LEU A CA 1
ATOM 1133 C C . LEU A 1 143 ? -10.192 1.660 1.063 1.00 95.88 143 LEU A C 1
ATOM 1135 O O . LEU A 1 143 ? -10.241 1.863 -0.147 1.00 95.88 143 LEU A O 1
ATOM 1139 N N . GLN A 1 144 ? -10.672 2.542 1.948 1.00 96.75 144 GLN A N 1
ATOM 1140 C CA . GLN A 1 144 ? -11.306 3.811 1.560 1.00 96.75 144 GLN A CA 1
ATOM 1141 C C . GLN A 1 144 ? -10.339 4.807 0.909 1.00 96.75 144 GLN A C 1
ATOM 1143 O O . GLN A 1 144 ? -10.778 5.720 0.216 1.00 96.75 144 GLN A O 1
ATOM 1148 N N . ARG A 1 145 ? -9.026 4.609 1.064 1.00 96.06 145 ARG A N 1
ATOM 1149 C CA . ARG A 1 145 ? -7.980 5.338 0.328 1.00 96.06 145 ARG A CA 1
ATOM 1150 C C . ARG A 1 145 ? -7.645 4.715 -1.033 1.00 96.06 145 ARG A C 1
ATOM 1152 O O . ARG A 1 145 ? -6.626 5.056 -1.631 1.00 96.06 145 ARG A O 1
ATOM 1159 N N . ASN A 1 146 ? -8.480 3.793 -1.520 1.00 96.62 146 ASN A N 1
ATOM 1160 C CA . ASN A 1 146 ? -8.263 3.048 -2.759 1.00 96.62 146 ASN A CA 1
ATOM 1161 C C . ASN A 1 146 ? -6.946 2.241 -2.744 1.00 96.62 146 ASN A C 1
ATOM 1163 O O . ASN A 1 146 ? -6.204 2.196 -3.729 1.00 96.62 146 ASN A O 1
ATOM 1167 N N . LEU A 1 147 ? -6.637 1.624 -1.597 1.00 94.25 147 LEU A N 1
ATOM 1168 C CA . LEU A 1 147 ? -5.465 0.766 -1.416 1.00 94.25 147 LEU A CA 1
ATOM 1169 C C . LEU A 1 147 ? -5.879 -0.697 -1.281 1.00 94.25 147 LEU A C 1
ATOM 1171 O O . LEU A 1 147 ? -6.892 -1.031 -0.670 1.00 94.25 147 LEU A O 1
ATOM 1175 N N . ILE A 1 148 ? -5.040 -1.588 -1.795 1.00 93.75 148 ILE A N 1
ATOM 1176 C CA . ILE A 1 148 ? -5.147 -3.029 -1.569 1.00 93.75 148 ILE A CA 1
ATOM 1177 C C . ILE A 1 148 ? -4.475 -3.344 -0.231 1.00 93.75 148 ILE A C 1
ATOM 1179 O O . ILE A 1 148 ? -3.337 -2.941 -0.007 1.00 93.75 148 ILE A O 1
ATOM 1183 N N . VAL A 1 149 ? -5.131 -4.101 0.647 1.00 91.06 149 VAL A N 1
ATOM 1184 C CA . VAL A 1 149 ? -4.578 -4.475 1.961 1.00 91.06 149 VAL A CA 1
ATOM 1185 C C . VAL A 1 149 ? -4.216 -5.953 2.023 1.00 91.06 149 VAL A C 1
ATOM 1187 O O . VAL A 1 149 ? -4.960 -6.803 1.537 1.00 91.06 149 VAL A O 1
ATOM 1190 N N . VAL A 1 150 ? -3.077 -6.270 2.647 1.00 88.44 150 VAL A N 1
ATOM 1191 C CA . VAL A 1 150 ? -2.589 -7.656 2.793 1.00 88.44 150 VAL A CA 1
ATOM 1192 C C . VAL A 1 150 ? -2.269 -7.992 4.259 1.00 88.44 150 VAL A C 1
ATOM 1194 O O . VAL A 1 150 ? -1.106 -8.158 4.633 1.00 88.44 150 VAL A O 1
ATOM 1197 N N . PRO A 1 151 ? -3.285 -8.056 5.146 1.00 89.31 151 PRO A N 1
ATOM 1198 C CA . PRO A 1 151 ? -3.065 -8.347 6.558 1.00 89.31 151 PRO A CA 1
ATOM 1199 C C . PRO A 1 151 ? -2.574 -9.785 6.761 1.00 89.31 151 PRO A C 1
ATOM 1201 O O . PRO A 1 151 ? -3.222 -10.748 6.355 1.00 89.31 151 PRO A O 1
ATOM 1204 N N . LYS A 1 152 ? -1.445 -9.945 7.458 1.00 87.06 152 LYS A N 1
ATOM 1205 C CA . LYS A 1 152 ? -0.926 -11.261 7.848 1.00 87.06 152 LYS A CA 1
ATOM 1206 C C . LYS A 1 152 ? -1.545 -11.712 9.169 1.00 87.06 152 LYS A C 1
ATOM 1208 O O . LYS A 1 152 ? -1.448 -11.015 10.175 1.00 87.06 152 LYS A O 1
ATOM 1213 N N . SER A 1 153 ? -2.071 -12.933 9.206 1.00 86.06 153 SER A N 1
ATOM 1214 C CA . SER A 1 153 ? -2.451 -13.631 10.437 1.00 86.06 153 SER A CA 1
ATOM 1215 C C . SER A 1 153 ? -2.223 -15.134 10.284 1.00 86.06 153 SER A C 1
ATOM 1217 O O . SER A 1 153 ? -2.313 -15.667 9.184 1.00 86.06 153 SER A O 1
ATOM 1219 N N . SER A 1 154 ? -1.913 -15.807 11.389 1.00 90.12 154 SER A N 1
ATOM 1220 C CA . SER A 1 154 ? -1.908 -17.274 11.508 1.00 90.12 154 SER A CA 1
ATOM 1221 C C . SER A 1 154 ? -3.057 -17.794 12.379 1.00 90.12 154 SER A C 1
ATOM 1223 O O . SER A 1 154 ? -3.203 -19.000 12.533 1.00 90.12 154 SER A O 1
ATOM 1225 N N . HIS A 1 155 ? -3.855 -16.896 12.964 1.00 90.00 155 HIS A N 1
ATOM 1226 C CA . HIS A 1 155 ? -5.026 -17.236 13.767 1.00 90.00 155 HIS A CA 1
ATOM 1227 C C . HIS A 1 155 ? -6.274 -17.146 12.895 1.00 90.00 155 HIS A C 1
ATOM 1229 O O . HIS A 1 155 ? -6.548 -16.078 12.340 1.00 90.00 155 HIS A O 1
ATOM 1235 N N . GLU A 1 156 ? -7.016 -18.247 12.793 1.00 94.50 156 GLU A N 1
ATOM 1236 C CA . GLU A 1 156 ? -8.209 -18.374 11.950 1.00 94.50 156 GLU A CA 1
ATOM 1237 C C . GLU A 1 156 ? -9.269 -17.317 12.272 1.00 94.50 156 GLU A C 1
ATOM 1239 O O . GLU A 1 156 ? -9.745 -16.630 11.371 1.00 94.50 156 GLU A O 1
ATOM 1244 N N . GLU A 1 157 ? -9.549 -17.098 13.557 1.00 94.38 157 GLU A N 1
ATOM 1245 C CA . GLU A 1 157 ? -10.503 -16.087 14.027 1.00 94.38 157 GLU A CA 1
ATOM 1246 C C . GLU A 1 157 ? -10.180 -14.696 13.469 1.00 94.38 157 GLU A C 1
ATOM 1248 O O . GLU A 1 157 ? -11.046 -14.033 12.905 1.00 94.38 157 GLU A O 1
ATOM 1253 N N . ARG A 1 158 ? -8.903 -14.293 13.517 1.00 90.94 158 ARG A N 1
ATOM 1254 C CA . ARG A 1 158 ? -8.439 -13.008 12.969 1.00 90.94 158 ARG A CA 1
ATOM 1255 C C . ARG A 1 158 ? -8.489 -12.967 11.444 1.00 90.94 158 ARG A C 1
ATOM 1257 O O . ARG A 1 158 ? -8.687 -11.901 10.877 1.00 90.94 158 ARG A O 1
ATOM 1264 N N . ILE A 1 159 ? -8.285 -14.097 10.760 1.00 90.88 159 ILE A N 1
ATOM 1265 C CA . ILE A 1 159 ? -8.410 -14.168 9.294 1.00 90.88 159 ILE A CA 1
ATOM 1266 C C . ILE A 1 159 ? -9.864 -13.898 8.893 1.00 90.88 159 ILE A C 1
ATOM 1268 O O . ILE A 1 159 ? -10.120 -13.073 8.016 1.00 90.88 159 ILE A O 1
ATOM 1272 N N . VAL A 1 160 ? -10.811 -14.549 9.571 1.00 93.56 160 VAL A N 1
ATOM 1273 C CA . VAL A 1 160 ? -12.247 -14.348 9.350 1.00 93.56 160 VAL A CA 1
ATOM 1274 C C . VAL A 1 160 ? -12.659 -12.928 9.738 1.00 93.56 160 VAL A C 1
ATOM 1276 O O . VAL A 1 160 ? -13.368 -12.272 8.977 1.00 93.56 160 VAL A O 1
ATOM 1279 N N . GLU A 1 161 ? -12.179 -12.413 10.869 1.00 93.19 161 GLU A N 1
ATOM 1280 C CA . GLU A 1 161 ? -12.436 -11.041 11.319 1.00 93.19 161 GLU A CA 1
ATOM 1281 C C . GLU A 1 161 ? -11.958 -10.000 10.297 1.00 93.19 161 GLU A C 1
ATOM 1283 O O . GLU A 1 161 ? -12.739 -9.134 9.896 1.00 93.19 161 GLU A O 1
ATOM 1288 N N . ASN A 1 162 ? -10.719 -10.128 9.813 1.00 93.31 162 ASN A N 1
ATOM 1289 C CA . ASN A 1 162 ? -10.108 -9.201 8.857 1.00 93.31 162 ASN A CA 1
ATOM 1290 C C . ASN A 1 162 ? -10.802 -9.194 7.485 1.00 93.31 162 ASN A C 1
ATOM 1292 O O . ASN A 1 162 ? -10.640 -8.234 6.738 1.00 93.31 162 ASN A O 1
ATOM 1296 N N . SER A 1 163 ? -11.573 -10.231 7.134 1.00 92.50 163 SER A N 1
ATOM 1297 C CA . SER A 1 163 ? -12.379 -10.234 5.901 1.00 92.50 163 SER A CA 1
ATOM 1298 C C . SER A 1 163 ? -13.687 -9.437 6.008 1.00 92.50 163 SER A C 1
ATOM 1300 O O . SER A 1 163 ? -14.256 -9.053 4.987 1.00 92.50 163 SER A O 1
ATOM 1302 N N . LYS A 1 164 ? -14.170 -9.152 7.226 1.00 94.62 164 LYS A N 1
ATOM 1303 C CA . LYS A 1 164 ? -15.444 -8.454 7.484 1.00 94.62 164 LYS A CA 1
ATOM 1304 C C . LYS A 1 164 ? -15.243 -6.935 7.547 1.00 94.62 164 LYS A C 1
ATOM 1306 O O . LYS A 1 164 ? -15.469 -6.310 8.579 1.00 94.62 164 LYS A O 1
ATOM 1311 N N . ILE A 1 165 ? -14.756 -6.369 6.444 1.00 95.31 165 ILE A N 1
ATOM 1312 C CA . ILE A 1 165 ? -14.383 -4.944 6.321 1.00 95.31 165 ILE A CA 1
ATOM 1313 C C . ILE A 1 165 ? -15.125 -4.213 5.189 1.00 95.31 165 ILE A C 1
ATOM 1315 O O . ILE A 1 165 ? -14.791 -3.084 4.826 1.00 95.31 165 ILE A O 1
ATOM 1319 N N . PHE A 1 166 ? -16.135 -4.863 4.614 1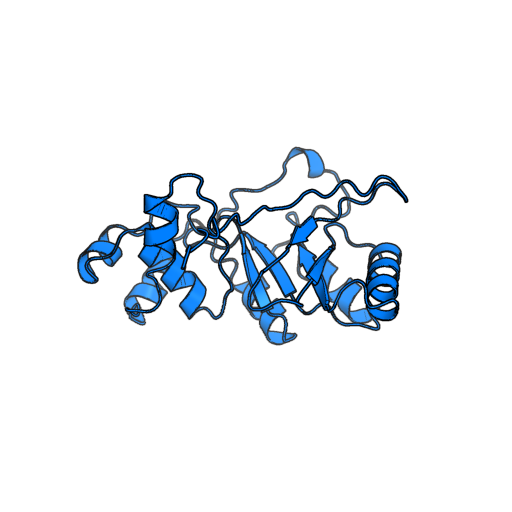.00 95.00 166 PHE A N 1
ATOM 1320 C CA . PHE A 1 166 ? -16.923 -4.351 3.488 1.00 95.00 166 PHE A CA 1
ATOM 1321 C C . PHE A 1 166 ? -18.344 -3.930 3.884 1.00 95.00 166 PHE A C 1
ATOM 1323 O O . PHE A 1 166 ? -19.073 -3.411 3.048 1.00 95.00 166 PHE A O 1
ATOM 1330 N N . ASP A 1 167 ? -18.737 -4.160 5.137 1.00 95.06 167 ASP A N 1
ATOM 1331 C CA . ASP A 1 167 ? -20.093 -3.970 5.663 1.00 95.06 167 ASP A CA 1
ATOM 1332 C C . ASP A 1 167 ? -20.262 -2.687 6.496 1.00 95.06 167 ASP A C 1
ATOM 1334 O O . ASP A 1 167 ? -21.302 -2.492 7.117 1.00 95.06 167 ASP A O 1
ATOM 1338 N N . PHE A 1 168 ? -19.252 -1.816 6.519 1.00 95.62 168 PHE A N 1
ATOM 1339 C CA . PHE A 1 168 ? -19.296 -0.508 7.173 1.00 95.62 168 PHE A CA 1
ATOM 1340 C C . PHE A 1 168 ? -18.397 0.491 6.441 1.00 95.62 168 PHE A C 1
ATOM 1342 O O . PHE A 1 168 ? -17.583 0.097 5.601 1.00 95.62 168 PHE A O 1
ATOM 1349 N N . GLU A 1 169 ? -18.537 1.773 6.763 1.00 96.50 169 GLU A N 1
ATOM 1350 C CA . GLU A 1 169 ? -17.776 2.864 6.164 1.00 96.50 169 GLU A CA 1
ATOM 1351 C C . GLU A 1 169 ? -17.393 3.891 7.233 1.00 96.50 169 GLU A C 1
ATOM 1353 O O . GLU A 1 169 ? -18.218 4.260 8.064 1.00 96.50 169 GLU A O 1
ATOM 1358 N N . LEU A 1 170 ? -16.135 4.331 7.210 1.00 95.31 170 LEU A N 1
ATOM 1359 C CA . LEU A 1 170 ? -15.626 5.392 8.070 1.00 95.31 170 LEU A CA 1
ATOM 1360 C C . LEU A 1 170 ? -16.056 6.750 7.531 1.00 95.31 170 LEU A C 1
ATOM 1362 O O . LEU A 1 170 ? -15.977 6.987 6.321 1.00 95.31 170 LEU A O 1
ATOM 1366 N N . THR A 1 171 ? -16.451 7.654 8.423 1.00 96.62 171 THR A N 1
ATOM 1367 C CA . THR A 1 171 ? -16.836 9.014 8.034 1.00 96.62 171 THR A CA 1
ATOM 1368 C C . THR A 1 171 ? -15.625 9.830 7.587 1.00 96.62 171 THR A C 1
ATOM 1370 O O . THR A 1 171 ? -14.471 9.498 7.872 1.00 96.62 171 THR A O 1
ATOM 1373 N N . THR A 1 172 ? -15.875 10.946 6.902 1.00 95.56 172 THR A N 1
ATOM 1374 C CA . THR A 1 172 ? -14.823 11.883 6.484 1.00 95.56 172 THR A CA 1
ATOM 1375 C C . THR A 1 172 ? -13.998 12.382 7.674 1.00 95.56 172 THR A C 1
ATOM 1377 O O . THR A 1 172 ? -12.777 12.500 7.576 1.00 95.56 172 THR A O 1
ATOM 1380 N N . GLU A 1 173 ? -14.638 12.629 8.816 1.00 93.62 173 GLU A N 1
ATOM 1381 C CA . GLU A 1 173 ? -13.995 13.071 10.054 1.00 93.62 173 GLU A CA 1
ATOM 1382 C C . GLU A 1 173 ? -13.105 11.977 10.650 1.00 93.62 173 GLU A C 1
ATOM 1384 O O . GLU A 1 173 ? -11.987 12.259 11.077 1.00 93.62 173 GLU A O 1
ATOM 1389 N N . GLU A 1 174 ? -13.562 10.723 10.644 1.00 93.06 174 GLU A N 1
ATOM 1390 C CA . GLU A 1 174 ? -12.781 9.575 11.116 1.00 93.06 174 GLU A CA 1
ATOM 1391 C C . GLU A 1 174 ? -11.573 9.309 10.214 1.00 93.06 174 GLU A C 1
ATOM 1393 O O . GLU A 1 174 ? -10.463 9.086 10.701 1.00 93.06 174 GLU A O 1
ATOM 1398 N N . MET A 1 175 ? -11.766 9.400 8.896 1.00 92.94 175 MET A N 1
ATOM 1399 C CA . MET A 1 175 ? -10.690 9.312 7.910 1.00 92.94 175 MET A CA 1
ATOM 1400 C C . MET A 1 175 ? -9.663 10.431 8.109 1.00 92.94 175 MET A C 1
ATOM 1402 O O . MET A 1 175 ? -8.457 10.176 8.082 1.00 92.94 175 MET A O 1
ATOM 1406 N N . HIS A 1 176 ? -10.120 11.664 8.349 1.00 91.00 176 HIS A N 1
ATOM 1407 C CA . HIS A 1 176 ? -9.242 12.791 8.651 1.00 91.00 176 HIS A CA 1
ATOM 1408 C C . HIS A 1 176 ? -8.469 12.566 9.954 1.00 91.00 176 HIS A C 1
ATOM 1410 O O . HIS A 1 176 ? -7.251 12.738 9.972 1.00 91.00 176 HIS A O 1
ATOM 1416 N N . LEU A 1 177 ? -9.144 12.108 11.013 1.00 89.44 177 LEU A N 1
ATOM 1417 C CA . LEU A 1 177 ? -8.522 11.802 12.299 1.00 89.44 177 LEU A CA 1
ATOM 1418 C C . LEU A 1 177 ? -7.400 10.769 12.144 1.00 89.44 177 LEU A C 1
ATOM 1420 O O . LEU A 1 177 ? -6.306 10.984 12.660 1.00 89.44 177 LEU A O 1
ATOM 1424 N N . LEU A 1 178 ? -7.645 9.692 11.392 1.00 88.56 178 LEU A N 1
ATOM 1425 C CA . LEU A 1 178 ? -6.650 8.649 11.123 1.00 88.56 178 LEU A CA 1
ATOM 1426 C C . LEU A 1 178 ? -5.464 9.142 10.284 1.00 88.56 178 LEU A C 1
ATOM 1428 O O . LEU A 1 178 ? -4.357 8.636 10.448 1.00 88.56 178 LEU A O 1
ATOM 1432 N N . ASN A 1 179 ? -5.668 10.137 9.418 1.00 86.06 179 ASN A N 1
ATOM 1433 C CA . ASN A 1 179 ? -4.583 10.753 8.652 1.00 86.06 179 ASN A CA 1
ATOM 1434 C C . ASN A 1 179 ? -3.680 11.643 9.518 1.00 86.06 179 ASN A C 1
ATOM 1436 O O . ASN A 1 179 ? -2.476 11.690 9.278 1.00 86.06 179 ASN A O 1
ATOM 1440 N N . VAL A 1 180 ? -4.239 12.352 10.505 1.00 84.88 180 VAL A N 1
ATOM 1441 C CA . VAL A 1 180 ? -3.484 13.319 11.327 1.00 84.88 180 VAL A CA 1
ATOM 1442 C C . VAL A 1 180 ? -2.941 12.729 12.627 1.00 84.88 180 VAL A C 1
ATOM 1444 O O . VAL A 1 180 ? -2.007 13.282 13.198 1.00 84.88 180 VAL A O 1
ATOM 1447 N N . CYS A 1 181 ? -3.503 11.619 13.117 1.00 78.81 181 CYS A N 1
ATOM 1448 C CA . CYS A 1 181 ? -3.072 11.010 14.377 1.00 78.81 181 CYS A CA 1
ATOM 1449 C C . CYS A 1 181 ? -1.807 10.149 14.248 1.00 78.81 181 CYS A C 1
ATOM 1451 O O . CYS A 1 181 ? -1.294 9.665 15.258 1.00 78.81 181 CYS A O 1
ATOM 1453 N N . GLY A 1 182 ? -1.342 9.897 13.023 1.00 77.19 182 GLY A N 1
ATOM 1454 C CA . GLY A 1 182 ? -0.159 9.089 12.774 1.00 77.19 182 GLY A CA 1
ATOM 1455 C C . GLY A 1 182 ? 1.141 9.811 13.128 1.00 77.19 182 GLY A C 1
ATOM 1456 O O . GLY A 1 182 ? 1.280 11.011 12.918 1.00 77.19 182 GLY A O 1
ATOM 1457 N N . LEU A 1 183 ? 2.135 9.062 13.612 1.00 82.56 183 LEU A N 1
ATOM 1458 C CA . LEU A 1 183 ? 3.482 9.585 13.891 1.00 82.56 183 LEU A CA 1
ATOM 1459 C C . LEU A 1 183 ? 4.293 9.914 12.625 1.00 82.56 183 LEU A C 1
ATOM 1461 O O . LEU A 1 183 ? 5.385 10.465 12.729 1.00 82.56 183 LEU A O 1
ATOM 1465 N N . ASN A 1 184 ? 3.791 9.541 11.442 1.00 86.00 184 ASN A N 1
ATOM 1466 C CA . ASN A 1 184 ? 4.530 9.551 10.178 1.00 86.00 184 ASN A CA 1
ATOM 1467 C C . ASN A 1 184 ? 5.877 8.816 10.280 1.00 86.00 184 ASN A C 1
ATOM 1469 O O . ASN A 1 184 ? 6.851 9.166 9.616 1.00 86.00 184 ASN A O 1
ATOM 1473 N N . GLU A 1 185 ? 5.920 7.755 11.091 1.00 85.69 185 GLU A N 1
ATOM 1474 C CA . GLU A 1 185 ? 7.119 6.952 11.295 1.00 85.69 185 GLU A CA 1
ATOM 1475 C C . GLU A 1 185 ? 7.002 5.590 10.611 1.00 85.69 185 GLU A C 1
ATOM 1477 O O . GLU A 1 185 ? 6.126 4.781 10.924 1.00 85.69 185 GLU A O 1
ATOM 1482 N N . ARG A 1 186 ? 7.960 5.323 9.722 1.00 89.06 186 ARG A N 1
ATOM 1483 C CA . ARG A 1 186 ? 8.184 4.017 9.103 1.00 89.06 186 ARG A CA 1
ATOM 1484 C C . ARG A 1 186 ? 8.658 2.996 10.140 1.00 89.06 186 ARG A C 1
ATOM 1486 O O . ARG A 1 186 ? 9.675 3.213 10.793 1.00 89.06 186 ARG A O 1
ATOM 1493 N N . GLN A 1 187 ? 8.008 1.844 10.218 1.00 88.12 187 GLN A N 1
ATOM 1494 C CA . GLN A 1 187 ? 8.418 0.706 11.040 1.00 88.12 187 GLN A CA 1
ATOM 1495 C C . GLN A 1 187 ? 9.471 -0.159 10.344 1.00 88.12 187 GLN A C 1
ATOM 1497 O O . GLN A 1 187 ? 10.446 -0.579 10.971 1.00 88.12 187 GLN A O 1
ATOM 1502 N N . PHE A 1 188 ? 9.324 -0.411 9.041 1.00 87.31 188 PHE A N 1
ATOM 1503 C CA . PHE A 1 188 ? 10.222 -1.292 8.292 1.00 87.31 188 PHE A CA 1
ATOM 1504 C C . PHE A 1 188 ? 11.299 -0.480 7.573 1.00 87.31 188 PHE A C 1
ATOM 1506 O O . PHE A 1 188 ? 11.228 -0.232 6.373 1.00 87.31 188 PHE A O 1
ATOM 1513 N N . LYS A 1 189 ? 12.326 -0.066 8.324 1.00 86.38 189 LYS A N 1
ATOM 1514 C CA . LYS A 1 189 ? 13.449 0.735 7.799 1.00 86.38 189 LYS A CA 1
ATOM 1515 C C . LYS A 1 189 ? 14.529 -0.109 7.116 1.00 86.38 189 LYS A C 1
ATOM 1517 O O . LYS A 1 189 ? 15.273 0.404 6.305 1.00 86.38 189 LYS A O 1
ATOM 1522 N N . PHE A 1 190 ? 14.628 -1.413 7.390 1.00 83.38 190 PHE A N 1
ATOM 1523 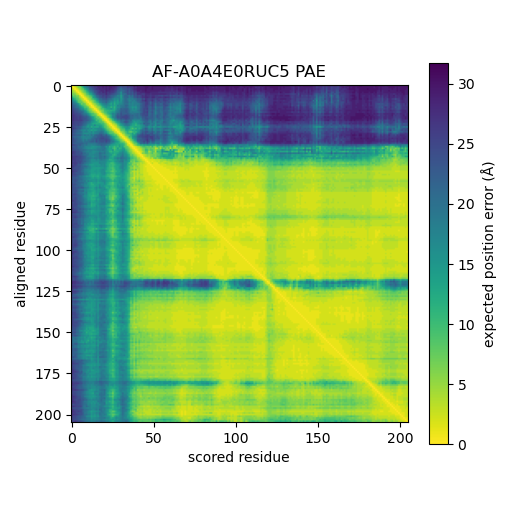C CA . PHE A 1 190 ? 15.682 -2.268 6.813 1.00 83.38 190 PHE A CA 1
ATOM 1524 C C . PHE A 1 190 ? 17.111 -1.707 7.020 1.00 83.38 190 PHE A C 1
ATOM 1526 O O . PHE A 1 190 ? 17.938 -1.724 6.110 1.00 83.38 190 PHE A O 1
ATOM 1533 N N . GLU A 1 191 ? 17.417 -1.254 8.243 1.00 86.19 191 GLU A N 1
ATOM 1534 C CA . GLU A 1 191 ? 18.640 -0.504 8.614 1.00 86.19 191 GLU A CA 1
ATOM 1535 C C . GLU A 1 191 ? 19.963 -1.107 8.106 1.00 86.19 191 GLU A C 1
ATOM 1537 O O . GLU A 1 191 ? 20.904 -0.382 7.792 1.00 86.19 191 GLU A O 1
ATOM 1542 N N . LYS A 1 192 ? 20.040 -2.437 7.960 1.00 83.12 192 LYS A N 1
ATOM 1543 C CA . LYS A 1 192 ? 21.227 -3.132 7.429 1.00 83.12 192 LYS A CA 1
ATOM 1544 C C . LYS A 1 192 ? 21.622 -2.690 6.013 1.00 83.12 192 LYS A C 1
ATOM 1546 O O . LYS A 1 192 ? 22.774 -2.877 5.637 1.00 83.12 192 LYS A O 1
ATOM 1551 N N . PHE A 1 193 ? 20.694 -2.132 5.237 1.00 82.31 193 PHE A N 1
ATOM 1552 C CA . PHE A 1 193 ? 20.917 -1.714 3.851 1.00 82.31 193 PHE A CA 1
ATOM 1553 C C . PHE A 1 193 ? 21.032 -0.197 3.685 1.00 82.31 193 PHE A C 1
ATOM 1555 O O . PHE A 1 193 ? 21.116 0.274 2.558 1.00 82.31 193 PHE A O 1
ATOM 1562 N N . LYS A 1 194 ? 21.067 0.579 4.774 1.00 85.25 194 LYS A N 1
ATOM 1563 C CA . LYS A 1 194 ? 21.045 2.051 4.729 1.00 85.25 194 LYS A CA 1
ATOM 1564 C C . LYS A 1 194 ? 22.209 2.682 3.959 1.00 85.25 194 LYS A C 1
ATOM 1566 O O . LYS A 1 194 ? 22.074 3.773 3.415 1.00 85.25 194 LYS A O 1
ATOM 1571 N N . THR A 1 195 ? 23.349 1.995 3.912 1.00 86.50 195 THR A N 1
ATOM 1572 C CA . THR A 1 195 ? 24.543 2.417 3.164 1.00 86.50 195 THR A CA 1
ATOM 1573 C C . THR A 1 195 ? 24.490 2.048 1.681 1.00 86.50 195 THR A C 1
ATOM 1575 O O . THR A 1 195 ? 25.378 2.441 0.926 1.00 86.50 195 THR A O 1
ATOM 1578 N N . HIS A 1 196 ? 23.484 1.285 1.246 1.00 83.38 196 HIS A N 1
ATOM 1579 C CA . HIS A 1 196 ? 23.328 0.917 -0.154 1.00 83.38 196 HIS A CA 1
ATOM 1580 C C . HIS A 1 196 ? 22.942 2.160 -0.980 1.00 83.38 196 HIS A C 1
ATOM 1582 O O . HIS A 1 196 ? 22.034 2.883 -0.568 1.00 83.38 196 HIS A O 1
ATOM 1588 N N . PRO A 1 197 ? 23.556 2.400 -2.157 1.00 85.56 197 PRO A N 1
ATOM 1589 C CA . PRO A 1 197 ? 23.252 3.575 -2.986 1.00 85.56 197 PRO A CA 1
ATOM 1590 C C . PRO A 1 197 ? 21.771 3.697 -3.364 1.00 85.56 197 PRO A C 1
ATOM 1592 O O . PRO A 1 197 ? 21.236 4.792 -3.460 1.00 85.56 197 PRO A O 1
ATOM 1595 N N . GLU A 1 198 ? 21.104 2.554 -3.528 1.00 85.12 198 GLU A N 1
ATOM 1596 C CA . GLU A 1 198 ? 19.679 2.465 -3.873 1.00 85.12 198 GLU A CA 1
ATOM 1597 C C . GLU A 1 198 ? 18.769 2.197 -2.670 1.00 85.12 198 GLU A C 1
ATOM 1599 O O . GLU A 1 198 ? 17.675 1.656 -2.821 1.00 85.12 198 GLU A O 1
ATOM 1604 N N . TYR A 1 199 ? 19.224 2.522 -1.459 1.00 87.44 199 TYR A N 1
ATOM 1605 C CA . TYR A 1 199 ? 18.370 2.438 -0.284 1.00 87.44 199 TYR A CA 1
ATOM 1606 C C . TYR A 1 199 ? 17.188 3.418 -0.422 1.00 87.44 199 TYR A C 1
ATOM 1608 O O . TYR A 1 199 ? 17.398 4.633 -0.476 1.00 87.44 199 TYR A O 1
ATOM 1616 N N . PRO A 1 200 ? 15.942 2.919 -0.459 1.00 86.56 200 PRO A N 1
ATOM 1617 C CA . PRO A 1 200 ? 14.794 3.708 -0.904 1.00 86.56 200 PRO A CA 1
ATOM 1618 C C . PRO A 1 200 ? 14.364 4.786 0.098 1.00 86.56 200 PRO A C 1
ATOM 1620 O O . PRO A 1 200 ? 13.725 5.756 -0.292 1.00 86.56 200 PRO A O 1
ATOM 1623 N N . PHE A 1 201 ? 14.717 4.652 1.380 1.00 90.56 201 PHE A N 1
ATOM 1624 C CA . PHE A 1 201 ? 14.147 5.471 2.461 1.00 90.56 201 PHE A CA 1
ATOM 1625 C C . PHE A 1 201 ? 15.050 6.619 2.938 1.00 90.56 201 PHE A C 1
ATOM 1627 O O . PHE A 1 201 ? 14.813 7.164 4.013 1.00 90.56 201 PHE A O 1
ATOM 1634 N N . ASN A 1 202 ? 16.108 6.954 2.192 1.00 87.75 202 ASN A N 1
ATOM 1635 C CA . ASN A 1 202 ? 16.882 8.181 2.433 1.00 87.75 202 ASN A CA 1
ATOM 1636 C C . ASN A 1 202 ? 16.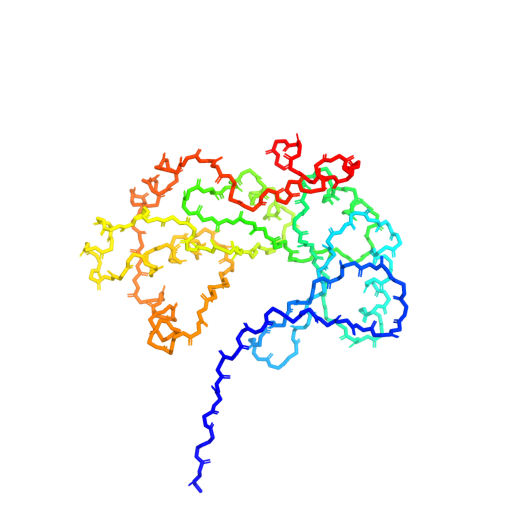229 9.408 1.776 1.00 87.75 202 ASN A C 1
ATOM 1638 O O . ASN A 1 202 ? 16.513 10.537 2.167 1.00 87.75 202 ASN A O 1
ATOM 1642 N N . GLU A 1 203 ? 15.384 9.182 0.770 1.00 87.69 203 GLU A N 1
ATOM 1643 C CA . GLU A 1 203 ? 14.625 10.223 0.084 1.00 87.69 203 GLU A CA 1
ATOM 1644 C C . GLU A 1 203 ? 13.274 10.459 0.787 1.00 87.69 203 GLU A C 1
ATOM 1646 O O . GLU A 1 203 ? 12.799 9.563 1.493 1.00 87.69 203 GLU A O 1
ATOM 1651 N N . PRO A 1 204 ? 12.650 11.642 0.619 1.00 81.00 204 PRO A N 1
ATOM 1652 C CA . PRO A 1 204 ? 11.415 11.997 1.319 1.00 81.00 204 PRO A CA 1
ATOM 1653 C C . PRO A 1 204 ? 10.249 11.025 1.081 1.00 81.00 204 PRO A C 1
ATOM 1655 O O . PRO A 1 204 ? 9.548 10.695 2.038 1.00 81.00 204 PRO A O 1
ATOM 1658 N N . PHE A 1 205 ? 10.052 10.564 -0.163 1.00 81.44 205 PHE A N 1
ATOM 1659 C CA . PHE A 1 205 ? 9.000 9.617 -0.549 1.00 81.44 205 PHE A CA 1
ATOM 1660 C C . PHE A 1 205 ? 9.302 8.912 -1.878 1.00 81.44 205 PHE A C 1
ATOM 1662 O O . PHE A 1 205 ? 9.950 9.501 -2.772 1.00 81.44 205 PHE A O 1
#

Radius of gyration: 18.07 Å; Cα contacts (8 Å, |Δi|>4): 307; chains: 1; bounding box: 45×48×43 Å

Nearest PDB structures (foldseek):
  4hbk-assembly1_A  TM=9.823E-01  e=9.376E-21  Schistosoma japonicum
  4gac-assembly1_A  TM=9.635E-01  e=2.979E-16  Mus musculus
  3h4g-assembly1_A  TM=9.370E-01  e=7.824E-16  Sus scrofa
  5ket-assembly2_B  TM=9.490E-01  e=5.062E-15  Coptotermes gestroi
  3krb-assembly1_A  TM=9.195E-01  e=3.167E-12  Giardia lamblia ATCC 50803